Protein AF-A0A2H3DQQ9-F1 (afdb_monomer_lite)

Radius of gyration: 29.91 Å; chains: 1; bounding box: 79×68×87 Å

pLDDT: mean 71.41, std 20.2, range [33.22, 97.06]

Secondary structure (DSSP, 8-state):
---------------HHHHHHHHTTGGG--HHHHHHHHHHHHHHHHHHSTTGGGSHHHHHHHHHHHHHHT-TTTTTTHHHHHHHHHHHHHHHHHS-----HHHHHHHHHHHHHHHHHHHHHHHHHHHHHHHHHHHHHHHHHHHHHT-------------PPPPPP----------BTTTTBSS-GGGG-SS---SS--SSEEETTEEE-TTSPBB-HHHHHS-SS----TTTSB---TTT--SSS-GGGSGGGTS--

Structure (mmCIF, N/CA/C/O backbone):
data_AF-A0A2H3DQQ9-F1
#
_entry.id   AF-A0A2H3DQQ9-F1
#
loop_
_atom_site.group_PDB
_atom_site.id
_atom_site.type_symbol
_atom_site.label_atom_id
_atom_site.label_alt_id
_atom_site.label_comp_id
_atom_site.label_asym_id
_atom_site.label_entity_id
_atom_site.label_seq_id
_atom_site.pdbx_PDB_ins_code
_atom_site.Cartn_x
_atom_site.Cartn_y
_atom_site.Cartn_z
_atom_site.occupancy
_atom_site.B_iso_or_equiv
_atom_site.auth_seq_id
_atom_site.auth_comp_id
_atom_site.auth_asym_id
_atom_site.auth_atom_id
_atom_site.pdbx_PDB_model_num
ATOM 1 N N . MET A 1 1 ? -14.450 -32.718 45.926 1.00 41.50 1 MET A N 1
ATOM 2 C CA . MET A 1 1 ? -13.437 -32.677 44.853 1.00 41.50 1 MET A CA 1
ATOM 3 C C . MET A 1 1 ? -14.169 -32.508 43.540 1.00 41.50 1 MET A C 1
ATOM 5 O O . MET A 1 1 ? -15.009 -33.346 43.257 1.00 41.50 1 MET A O 1
ATOM 9 N N . ASN A 1 2 ? -13.932 -31.399 42.840 1.00 33.22 2 ASN A N 1
ATOM 10 C CA . ASN A 1 2 ? -13.919 -31.282 41.378 1.00 33.22 2 ASN A CA 1
ATOM 11 C C . ASN A 1 2 ? -13.499 -29.844 41.059 1.00 33.22 2 ASN A C 1
ATOM 13 O O . ASN A 1 2 ? -14.231 -28.895 41.334 1.00 33.22 2 ASN A O 1
ATOM 17 N N . ALA A 1 3 ? -12.257 -29.707 40.597 1.00 35.00 3 ALA A N 1
ATOM 18 C CA . ALA A 1 3 ? -11.692 -28.460 40.120 1.00 35.00 3 ALA A CA 1
ATOM 19 C C . ALA A 1 3 ? -12.316 -28.152 38.754 1.00 35.00 3 ALA A C 1
ATOM 21 O O . ALA A 1 3 ? -12.248 -28.976 37.848 1.00 35.00 3 ALA A O 1
ATOM 22 N N . LEU A 1 4 ? -12.959 -26.993 38.636 1.00 41.09 4 LEU A N 1
ATOM 23 C CA . LEU A 1 4 ? -13.331 -26.422 37.349 1.00 41.09 4 LEU A CA 1
ATOM 24 C C . LEU A 1 4 ? -12.064 -25.840 36.726 1.00 41.09 4 LEU A C 1
ATOM 26 O O . LEU A 1 4 ? -11.436 -24.948 37.303 1.00 41.09 4 LEU A O 1
ATOM 30 N N . ASP A 1 5 ? -11.694 -26.402 35.580 1.00 38.72 5 ASP A N 1
ATOM 31 C CA . ASP A 1 5 ? -10.570 -25.989 34.757 1.00 38.72 5 ASP A CA 1
ATOM 32 C C . ASP A 1 5 ? -10.652 -24.496 34.439 1.00 38.72 5 ASP A C 1
ATOM 34 O O . ASP A 1 5 ? -11.523 -24.006 33.719 1.00 38.72 5 ASP A O 1
ATOM 38 N N . CYS A 1 6 ? -9.710 -23.759 35.016 1.00 34.62 6 CYS A N 1
ATOM 39 C CA . CYS A 1 6 ? -9.465 -22.366 34.710 1.00 34.62 6 CYS A CA 1
ATOM 40 C C . CYS A 1 6 ? -8.707 -22.319 33.376 1.00 34.62 6 CYS A C 1
ATOM 42 O O . CYS A 1 6 ? -7.473 -22.303 33.352 1.00 34.62 6 CYS A O 1
ATOM 44 N N . GLU A 1 7 ? -9.439 -22.347 32.258 1.00 39.03 7 GLU A N 1
ATOM 45 C CA . GLU A 1 7 ? -8.880 -22.040 30.942 1.00 39.03 7 GLU A CA 1
ATOM 46 C C . GLU A 1 7 ? -8.318 -20.614 30.973 1.00 39.03 7 GLU A C 1
ATOM 48 O O . GLU A 1 7 ? -9.034 -19.609 30.943 1.00 39.03 7 GLU A O 1
ATOM 53 N N . LYS A 1 8 ? -6.991 -20.523 31.078 1.00 38.78 8 LYS A N 1
ATOM 54 C CA . LYS A 1 8 ? -6.259 -19.265 30.984 1.00 38.78 8 LYS A CA 1
ATOM 55 C C . LYS A 1 8 ? -6.492 -18.688 29.589 1.00 38.78 8 LYS A C 1
ATOM 57 O O . LYS A 1 8 ? -5.882 -19.147 28.627 1.00 38.78 8 LYS A O 1
ATOM 62 N N . LYS A 1 9 ? -7.339 -17.655 29.488 1.00 39.03 9 LYS A N 1
ATOM 63 C CA . LYS A 1 9 ? -7.383 -16.737 28.339 1.00 39.03 9 LYS A CA 1
ATOM 64 C C . LYS A 1 9 ? -5.952 -16.291 28.042 1.00 39.03 9 LYS A C 1
ATOM 66 O O . LYS A 1 9 ? -5.378 -15.499 28.788 1.00 39.03 9 LYS A O 1
ATOM 71 N N . GLY A 1 10 ? -5.366 -16.839 26.982 1.00 35.25 10 GLY A N 1
ATOM 72 C CA . GLY A 1 10 ? -4.076 -16.400 26.478 1.00 35.25 10 GLY A CA 1
ATOM 73 C C . GLY A 1 10 ? -4.205 -14.952 26.032 1.00 35.25 10 GLY A C 1
ATOM 74 O O . GLY A 1 10 ? -4.799 -14.669 24.994 1.00 35.25 10 GLY A O 1
ATOM 75 N N . PHE A 1 11 ? -3.685 -14.031 26.837 1.00 36.81 11 PHE A N 1
ATOM 76 C CA . PHE A 1 11 ? -3.485 -12.646 26.445 1.00 36.81 11 PHE A CA 1
ATOM 77 C C . PHE A 1 11 ? -2.387 -12.613 25.380 1.00 36.81 11 PHE A C 1
ATOM 79 O O . PHE A 1 11 ? -1.216 -12.404 25.684 1.00 36.81 11 PHE A O 1
ATOM 86 N N . ASN A 1 12 ? -2.757 -12.826 24.119 1.00 35.28 12 ASN A N 1
ATOM 87 C CA . ASN A 1 12 ? -1.906 -12.442 23.000 1.00 35.28 12 ASN A CA 1
ATOM 88 C C . ASN A 1 12 ? -2.008 -10.922 22.852 1.00 35.28 12 ASN A C 1
ATOM 90 O O . ASN A 1 12 ? -2.743 -10.407 22.012 1.00 35.28 12 ASN A O 1
ATOM 94 N N . ILE A 1 13 ? -1.322 -10.199 23.738 1.00 39.03 13 ILE A N 1
ATOM 95 C CA . ILE A 1 13 ? -1.093 -8.766 23.576 1.00 39.03 13 ILE A CA 1
ATOM 96 C C . ILE A 1 13 ? -0.057 -8.647 22.463 1.00 39.03 13 ILE A C 1
ATOM 98 O O . ILE A 1 13 ? 1.132 -8.876 22.678 1.00 39.03 13 ILE A O 1
ATOM 102 N N . LEU A 1 14 ? -0.532 -8.352 21.253 1.00 36.88 14 LEU A N 1
ATOM 103 C CA . LEU A 1 14 ? 0.322 -7.889 20.169 1.00 36.88 14 LEU A CA 1
ATOM 104 C C . LEU A 1 14 ? 0.911 -6.550 20.619 1.00 36.88 14 LEU A C 1
ATOM 106 O O . LEU A 1 14 ? 0.195 -5.556 20.713 1.00 36.88 14 LEU A O 1
ATOM 110 N N . LYS A 1 15 ? 2.198 -6.550 20.967 1.00 42.97 15 LYS A N 1
ATOM 111 C CA . LYS A 1 15 ? 2.947 -5.334 21.279 1.00 42.97 15 LYS A CA 1
ATOM 112 C C . LYS A 1 15 ? 3.241 -4.628 19.969 1.00 42.97 15 LYS A C 1
ATOM 114 O O . LYS A 1 15 ? 4.159 -5.005 19.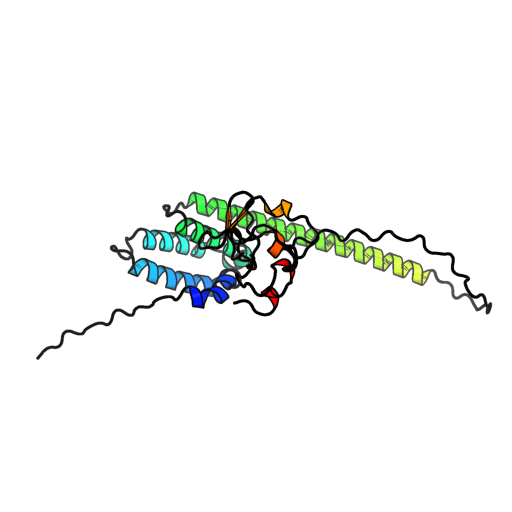245 1.00 42.97 15 LYS A O 1
ATOM 119 N N . ILE A 1 16 ? 2.387 -3.669 19.632 1.00 37.56 16 ILE A N 1
ATOM 120 C CA . ILE A 1 16 ? 2.457 -2.942 18.365 1.00 37.56 16 ILE A CA 1
ATOM 121 C C . ILE A 1 16 ? 3.817 -2.244 18.248 1.00 37.56 16 ILE A C 1
ATOM 123 O O . ILE A 1 16 ? 4.384 -2.246 17.161 1.00 37.56 16 ILE A O 1
ATOM 127 N N . GLU A 1 17 ? 4.393 -1.762 19.357 1.00 42.16 17 GLU A N 1
ATOM 128 C CA . GLU A 1 17 ? 5.696 -1.084 19.374 1.00 42.16 17 GLU A CA 1
ATOM 129 C C . GLU A 1 17 ? 6.859 -1.989 18.930 1.00 42.16 17 GLU A C 1
ATOM 131 O O . GLU A 1 17 ? 7.748 -1.539 18.209 1.00 42.16 17 GLU A O 1
ATOM 136 N N . ASP A 1 18 ? 6.814 -3.279 19.276 1.00 44.16 18 ASP A N 1
ATOM 137 C CA . ASP A 1 18 ? 7.834 -4.269 18.894 1.00 44.16 18 ASP A CA 1
ATOM 138 C C . ASP A 1 18 ? 7.699 -4.699 17.419 1.00 44.16 18 ASP A C 1
ATOM 140 O O . ASP A 1 18 ? 8.629 -5.253 16.827 1.00 44.16 18 ASP A O 1
ATOM 144 N N . LEU A 1 19 ? 6.538 -4.441 16.806 1.00 39.22 19 LEU A N 1
ATOM 145 C CA . LEU A 1 19 ? 6.246 -4.762 15.412 1.00 39.22 19 LEU A CA 1
ATOM 146 C C . LEU A 1 19 ? 6.548 -3.600 14.464 1.00 39.22 19 LEU A C 1
ATOM 148 O O . LEU A 1 19 ? 6.644 -3.849 13.273 1.00 39.22 19 LEU A O 1
ATOM 152 N N . ILE A 1 20 ? 6.775 -2.372 14.940 1.00 40.03 20 ILE A N 1
ATOM 153 C CA . ILE A 1 20 ? 7.048 -1.186 14.099 1.00 40.03 20 ILE A CA 1
ATOM 154 C C . ILE A 1 20 ? 8.206 -1.391 13.095 1.00 40.03 20 ILE A C 1
ATOM 156 O O . ILE A 1 20 ? 8.024 -1.055 11.923 1.00 40.03 20 ILE A O 1
ATOM 160 N N . PRO A 1 21 ? 9.354 -2.007 13.457 1.00 46.75 21 PRO A N 1
ATOM 161 C CA . PRO A 1 21 ? 10.413 -2.320 12.487 1.00 46.75 21 PRO A CA 1
ATOM 162 C C . PRO A 1 21 ? 9.988 -3.348 11.422 1.00 46.75 21 PRO A C 1
ATOM 164 O O . PRO A 1 21 ? 10.605 -3.438 10.365 1.00 46.75 21 PRO A O 1
ATOM 167 N N . THR A 1 22 ? 8.934 -4.118 11.707 1.00 39.41 22 THR A N 1
ATOM 168 C CA . THR A 1 22 ? 8.376 -5.199 10.878 1.00 39.41 22 THR A CA 1
ATOM 169 C C . THR A 1 22 ? 7.113 -4.763 10.119 1.00 39.41 22 THR A C 1
ATOM 171 O O . THR A 1 22 ? 6.813 -5.316 9.073 1.00 39.41 22 THR A O 1
ATOM 174 N N . LEU A 1 23 ? 6.376 -3.749 10.581 1.00 43.62 23 LEU A N 1
ATOM 175 C CA . LEU A 1 23 ? 5.205 -3.181 9.896 1.00 43.62 23 LEU A CA 1
ATOM 176 C C . LEU A 1 23 ? 5.636 -2.317 8.699 1.00 43.62 23 LEU A C 1
ATOM 178 O O . LEU A 1 23 ? 4.935 -2.239 7.701 1.00 43.62 23 LEU A O 1
ATOM 182 N N . GLY A 1 24 ? 6.878 -1.819 8.695 1.00 48.59 24 GLY A N 1
ATOM 183 C CA . GLY A 1 24 ? 7.542 -1.368 7.462 1.00 48.59 24 GLY A CA 1
ATOM 184 C C . GLY A 1 24 ? 7.826 -2.492 6.448 1.00 48.59 24 GLY A C 1
ATOM 185 O O . GLY A 1 24 ? 8.255 -2.215 5.329 1.00 48.59 24 GLY A O 1
ATOM 186 N N . ALA A 1 25 ? 7.595 -3.756 6.822 1.00 53.81 25 ALA A N 1
ATOM 187 C CA . ALA A 1 25 ? 7.793 -4.940 5.995 1.00 53.81 25 ALA A CA 1
ATOM 188 C C . ALA A 1 25 ? 6.479 -5.472 5.387 1.00 53.81 25 ALA A C 1
ATOM 190 O O . ALA A 1 25 ? 6.535 -6.444 4.635 1.00 53.81 25 ALA A O 1
ATOM 191 N N . GLU A 1 26 ? 5.317 -4.852 5.635 1.00 58.09 26 GLU A N 1
ATOM 192 C CA . GLU A 1 26 ? 4.029 -5.258 5.034 1.00 58.09 26 GLU A CA 1
ATOM 193 C C . GLU A 1 26 ? 4.112 -5.300 3.504 1.00 58.09 26 GLU A C 1
ATOM 195 O O . GLU A 1 26 ? 3.705 -6.268 2.864 1.00 58.09 26 GLU A O 1
ATOM 200 N N . LEU A 1 27 ? 4.789 -4.303 2.932 1.00 63.56 27 LEU A N 1
ATOM 201 C CA . LEU A 1 27 ? 5.063 -4.196 1.499 1.00 63.56 27 LEU A CA 1
ATOM 202 C C . LEU A 1 27 ? 6.227 -5.085 1.025 1.00 63.56 27 LEU A C 1
ATOM 204 O O . LEU A 1 27 ? 6.514 -5.143 -0.168 1.00 63.56 27 LEU A O 1
ATOM 208 N N . SER A 1 28 ? 6.918 -5.775 1.930 1.00 72.56 28 SER A N 1
ATOM 209 C CA . SER A 1 28 ? 7.989 -6.726 1.600 1.00 72.56 28 SER A CA 1
ATOM 210 C C . SER A 1 28 ? 7.535 -8.189 1.632 1.00 72.56 28 SER A C 1
ATOM 212 O O . SER A 1 28 ? 8.291 -9.069 1.228 1.00 72.56 28 SER A O 1
ATOM 214 N N . MET A 1 29 ? 6.308 -8.455 2.093 1.00 77.94 29 MET A N 1
ATOM 215 C CA . MET A 1 29 ? 5.742 -9.801 2.121 1.00 77.94 29 MET A CA 1
ATOM 216 C C . MET A 1 29 ? 5.290 -10.238 0.728 1.00 77.94 29 MET A C 1
ATOM 218 O O . MET A 1 29 ? 4.667 -9.468 -0.004 1.00 77.94 29 MET A O 1
ATOM 222 N N . ASP A 1 30 ? 5.539 -11.502 0.390 1.00 87.56 30 ASP A N 1
ATOM 223 C CA . ASP A 1 30 ? 4.835 -12.155 -0.712 1.00 87.56 30 ASP A CA 1
ATOM 224 C C . ASP A 1 30 ? 3.366 -12.440 -0.346 1.00 87.56 30 ASP A C 1
ATOM 226 O O . ASP A 1 30 ? 2.962 -12.358 0.820 1.00 87.56 30 ASP A O 1
ATOM 230 N N . TYR A 1 31 ? 2.561 -12.795 -1.350 1.00 88.44 31 TYR A N 1
ATOM 231 C CA . TYR A 1 31 ? 1.134 -13.054 -1.159 1.00 88.44 31 TYR A CA 1
ATOM 232 C C . TYR A 1 31 ? 0.861 -14.179 -0.149 1.00 88.44 31 TYR A C 1
ATOM 234 O O . TYR A 1 31 ? -0.099 -14.116 0.612 1.00 88.44 31 TYR A O 1
ATOM 242 N N . GLY A 1 32 ? 1.691 -15.225 -0.117 1.00 86.19 32 GLY A N 1
ATOM 243 C CA . GLY A 1 32 ? 1.492 -16.363 0.780 1.00 86.19 32 GLY A CA 1
ATOM 244 C C . GLY A 1 32 ? 1.723 -15.996 2.246 1.00 86.19 32 GLY A C 1
ATOM 245 O O . GLY A 1 32 ? 0.939 -16.385 3.120 1.00 86.19 32 GLY A O 1
ATOM 246 N N . LEU A 1 33 ? 2.777 -15.222 2.521 1.00 82.88 33 LEU A 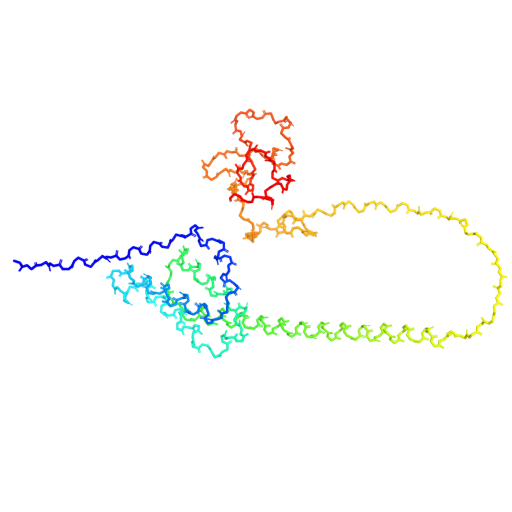N 1
ATOM 247 C CA . LEU A 1 33 ? 3.058 -14.673 3.848 1.00 82.88 33 LEU A CA 1
ATOM 248 C C . LEU A 1 33 ? 1.962 -13.705 4.289 1.00 82.88 33 LEU A C 1
ATOM 250 O O . LEU A 1 33 ? 1.479 -13.810 5.422 1.00 82.88 33 LEU A O 1
ATOM 254 N N . HIS A 1 34 ? 1.523 -12.834 3.381 1.00 86.62 34 HIS A N 1
ATOM 255 C CA . HIS A 1 34 ? 0.423 -11.907 3.623 1.00 86.62 34 HIS A CA 1
ATOM 256 C C . HIS A 1 34 ? -0.888 -12.633 3.943 1.00 86.62 34 HIS A C 1
ATOM 258 O O . HIS A 1 34 ? -1.459 -12.410 5.009 1.00 86.62 34 HIS A O 1
ATOM 264 N N . ALA A 1 35 ? -1.314 -13.586 3.112 1.00 85.62 35 ALA A N 1
ATOM 265 C CA . ALA A 1 35 ? -2.548 -14.344 3.321 1.00 85.62 35 ALA A CA 1
ATOM 266 C C . ALA A 1 35 ? -2.548 -15.078 4.674 1.00 85.62 35 ALA A C 1
ATOM 268 O O . ALA A 1 35 ? -3.556 -15.119 5.389 1.00 85.62 35 ALA A O 1
ATOM 269 N N . LYS A 1 36 ? -1.392 -15.616 5.086 1.00 83.50 36 LYS A N 1
ATOM 270 C CA . LYS A 1 36 ? -1.227 -16.232 6.409 1.00 83.50 36 LYS A CA 1
ATOM 271 C C . LYS A 1 36 ? -1.342 -15.204 7.539 1.00 83.50 36 LYS A C 1
ATOM 273 O O . LYS A 1 36 ? -1.990 -15.493 8.551 1.00 83.50 36 LYS A O 1
ATOM 278 N N . ALA A 1 37 ? -0.722 -14.034 7.386 1.00 83.69 37 ALA A N 1
ATOM 279 C CA . ALA A 1 37 ? -0.806 -12.941 8.352 1.00 83.69 37 ALA A CA 1
ATOM 280 C C . ALA A 1 37 ? -2.252 -12.440 8.496 1.00 83.69 37 ALA A C 1
ATOM 282 O O . ALA A 1 37 ? -2.768 -12.387 9.615 1.00 83.69 37 ALA A O 1
ATOM 283 N N . MET A 1 38 ? -2.946 -12.209 7.381 1.00 84.62 38 MET A N 1
ATOM 284 C CA . MET A 1 38 ? -4.350 -11.800 7.365 1.00 84.62 38 MET A CA 1
ATOM 285 C C . MET A 1 38 ? -5.282 -12.852 7.958 1.00 84.62 38 MET A C 1
ATOM 287 O O . MET A 1 38 ? -6.179 -12.516 8.729 1.00 84.62 38 MET A O 1
ATOM 291 N N . GLY A 1 39 ? -5.028 -14.140 7.717 1.00 82.56 39 GLY A N 1
ATOM 292 C CA . GLY A 1 39 ? -5.763 -15.217 8.380 1.00 82.56 39 GLY A CA 1
ATOM 293 C C . GLY A 1 39 ? -5.607 -15.198 9.908 1.00 82.56 39 GLY A C 1
ATOM 294 O O . GLY A 1 39 ? -6.575 -15.427 10.638 1.00 82.56 39 GLY A O 1
ATOM 295 N N . ASN A 1 40 ? -4.409 -14.896 10.422 1.00 81.56 40 ASN A N 1
ATOM 296 C CA . ASN A 1 40 ? -4.189 -14.728 11.863 1.00 81.56 40 ASN A CA 1
ATOM 297 C C . ASN A 1 40 ? -4.890 -13.474 12.400 1.00 81.56 40 ASN A C 1
ATOM 299 O O . ASN A 1 40 ? -5.523 -13.531 13.457 1.00 81.56 40 ASN A O 1
ATOM 303 N N . PHE A 1 41 ? -4.818 -12.369 11.659 1.00 82.00 41 PHE A N 1
ATOM 304 C CA . PHE A 1 41 ? -5.460 -11.113 12.028 1.00 82.00 41 PHE A CA 1
ATOM 305 C C . PHE A 1 41 ? -6.987 -11.233 12.065 1.00 82.00 41 PHE A C 1
ATOM 307 O O . PHE A 1 41 ? -7.613 -10.821 13.040 1.00 82.00 41 PHE A O 1
ATOM 314 N N . TYR A 1 42 ? -7.589 -11.913 11.087 1.00 85.69 42 TYR A N 1
ATOM 315 C CA . TYR A 1 42 ? -9.013 -12.241 11.091 1.00 85.69 42 TYR A CA 1
ATOM 316 C C . TYR A 1 42 ? -9.420 -13.020 12.348 1.00 85.69 42 TYR A C 1
ATOM 318 O O . TYR A 1 42 ? -10.402 -12.666 13.000 1.00 85.69 42 TYR A O 1
ATOM 326 N N . ARG A 1 43 ? -8.656 -14.050 12.749 1.00 83.31 43 ARG A N 1
ATOM 327 C CA . ARG A 1 43 ? -8.947 -14.803 13.987 1.00 83.31 43 ARG A CA 1
ATOM 328 C C . ARG A 1 43 ? -8.901 -13.904 15.222 1.00 83.31 43 ARG A C 1
ATOM 330 O O . ARG A 1 43 ? -9.754 -14.044 16.098 1.00 83.31 43 ARG A O 1
ATOM 337 N N . PHE A 1 44 ? -7.938 -12.984 15.280 1.00 81.38 44 PHE A N 1
ATOM 338 C CA . PHE A 1 44 ? -7.846 -11.995 16.351 1.00 81.38 44 PHE A CA 1
ATOM 339 C C . PHE A 1 44 ? -9.074 -11.078 16.374 1.00 81.38 44 PHE A C 1
ATOM 341 O O . PHE A 1 44 ? -9.731 -10.986 17.411 1.00 81.38 44 PHE A O 1
ATOM 348 N N . GLN A 1 45 ? -9.452 -10.481 15.242 1.00 79.56 45 GLN A N 1
ATOM 349 C CA . GLN A 1 45 ? -10.618 -9.592 15.163 1.00 79.56 45 GLN A CA 1
ATOM 350 C C . GLN A 1 45 ? -11.922 -10.324 15.498 1.00 79.56 45 GLN A C 1
ATOM 352 O O . GLN A 1 45 ? -12.701 -9.860 16.326 1.00 79.56 45 GLN A O 1
ATOM 357 N N . LYS A 1 46 ? -12.098 -11.542 14.977 1.00 83.94 46 LYS A N 1
ATOM 358 C CA . LYS A 1 46 ? -13.219 -12.425 15.319 1.00 83.94 46 LYS A CA 1
ATOM 359 C C . LYS A 1 46 ? -13.326 -12.700 16.819 1.00 83.94 46 LYS A C 1
ATOM 361 O O . LYS A 1 46 ? -14.431 -12.815 17.332 1.00 83.94 46 LYS A O 1
ATOM 366 N N . SER A 1 47 ? -12.203 -12.829 17.528 1.00 81.94 47 SER A N 1
ATOM 367 C CA . SER A 1 47 ? -12.214 -13.055 18.982 1.00 81.94 47 SER A CA 1
ATOM 368 C C . SER A 1 47 ? -12.604 -11.816 19.797 1.00 81.94 47 SER A C 1
ATOM 370 O O . SER A 1 47 ? -13.001 -11.948 20.954 1.00 81.94 47 SER A O 1
ATOM 372 N N . ARG A 1 48 ? -12.483 -10.620 19.204 1.00 79.25 48 ARG A N 1
ATOM 373 C CA . ARG A 1 48 ? -12.856 -9.341 19.822 1.00 79.25 48 ARG A CA 1
ATOM 374 C C . ARG A 1 48 ? -14.322 -8.992 19.609 1.00 79.25 48 ARG A C 1
ATOM 376 O O . ARG A 1 48 ? -14.890 -8.271 20.425 1.00 79.25 48 ARG A O 1
ATOM 383 N N . ASP A 1 49 ? -14.920 -9.503 18.540 1.00 82.62 49 ASP A N 1
ATOM 384 C CA . ASP A 1 49 ? -16.319 -9.258 18.230 1.00 82.62 49 ASP A CA 1
ATOM 385 C C . ASP A 1 49 ? -17.255 -9.983 19.214 1.00 82.62 49 ASP A C 1
ATOM 387 O O . ASP A 1 49 ? -17.174 -11.208 19.347 1.00 82.62 49 ASP A O 1
ATOM 391 N N . PRO A 1 50 ? -18.220 -9.282 19.850 1.00 82.75 50 PRO A N 1
ATOM 392 C CA . PRO A 1 50 ? -19.196 -9.908 20.750 1.00 82.75 50 PRO A CA 1
ATOM 393 C C . PRO A 1 50 ? -20.026 -11.009 20.078 1.00 82.75 50 PRO A C 1
ATOM 395 O O . PRO A 1 50 ? -20.477 -11.946 20.731 1.00 82.75 50 PRO A O 1
ATOM 398 N N . LEU A 1 51 ? -20.224 -10.891 18.762 1.00 85.56 51 LEU A N 1
ATOM 399 C CA . LEU A 1 51 ? -20.962 -11.846 17.935 1.00 85.56 51 LEU A CA 1
ATOM 400 C C . LEU A 1 51 ? -20.042 -12.847 17.213 1.00 85.56 51 LEU A C 1
ATOM 402 O O . LEU A 1 51 ? -20.493 -13.577 16.324 1.00 85.56 51 LEU A O 1
ATOM 406 N N . GLY A 1 52 ? -18.754 -12.893 17.566 1.00 84.69 52 GLY A N 1
ATOM 407 C CA . GLY A 1 52 ? -17.769 -13.761 16.933 1.00 84.69 52 GLY A CA 1
ATOM 408 C C . GLY A 1 52 ? -17.704 -13.535 15.422 1.00 84.69 52 GLY A C 1
ATOM 409 O O . GLY A 1 52 ? -17.517 -12.419 14.956 1.00 84.69 52 GLY A O 1
ATOM 410 N N . SER A 1 53 ? -17.915 -14.592 14.628 1.00 80.88 53 SER A N 1
ATOM 411 C CA . SER A 1 53 ? -17.894 -14.496 13.155 1.00 80.88 53 SER A CA 1
ATOM 412 C C . SER A 1 53 ? -19.030 -13.671 12.557 1.00 80.88 53 SER A C 1
ATOM 414 O O . SER A 1 53 ? -18.969 -13.346 11.381 1.00 80.88 53 SER A O 1
ATOM 416 N N . LYS A 1 54 ? -20.076 -13.360 13.328 1.00 86.69 54 LYS A N 1
ATOM 417 C CA . LYS A 1 54 ? -21.184 -12.508 12.875 1.00 86.69 54 LYS A CA 1
ATOM 418 C C . LYS A 1 54 ? -20.995 -11.042 13.271 1.00 86.69 54 LYS A C 1
ATOM 420 O O . LYS A 1 54 ? -21.902 -10.243 13.061 1.00 86.69 54 LYS A O 1
ATOM 425 N N . GLY A 1 55 ? -19.869 -10.702 13.897 1.00 85.38 55 GLY A N 1
ATOM 426 C CA . GLY A 1 55 ? -19.544 -9.324 14.233 1.00 85.38 55 GLY A CA 1
ATOM 427 C C . GLY A 1 55 ? -19.131 -8.513 13.010 1.00 85.38 55 GLY A C 1
ATOM 428 O O . GLY A 1 55 ? -18.760 -9.055 11.966 1.00 85.38 55 GLY A O 1
ATOM 429 N N . GLU A 1 56 ? -19.234 -7.196 13.133 1.00 86.44 56 GLU A N 1
ATOM 430 C CA . GLU A 1 56 ? -18.965 -6.267 12.037 1.00 86.44 56 GLU A CA 1
ATOM 431 C C . GLU A 1 56 ? -17.507 -6.346 11.558 1.00 86.44 56 GLU A C 1
ATOM 433 O O . GLU A 1 56 ? -17.242 -6.334 10.357 1.00 86.44 56 GLU A O 1
ATOM 438 N N . HIS A 1 57 ? -16.545 -6.485 12.477 1.00 85.25 57 HIS A N 1
ATOM 439 C CA . HIS A 1 57 ? -15.137 -6.576 12.101 1.00 85.25 57 HIS A CA 1
ATOM 440 C C . HIS A 1 57 ? -14.831 -7.912 11.425 1.00 85.25 57 HIS A C 1
ATOM 442 O O . HIS A 1 57 ? -14.204 -7.932 10.367 1.00 85.25 57 HIS A O 1
ATOM 448 N N . ALA A 1 58 ? -15.300 -9.023 11.993 1.00 88.50 58 ALA A N 1
ATOM 449 C CA . ALA A 1 58 ? -15.102 -10.351 11.433 1.00 88.50 58 ALA A CA 1
ATOM 450 C C . ALA A 1 58 ? -15.693 -10.457 10.022 1.00 88.50 58 ALA A C 1
ATOM 452 O O . ALA A 1 58 ? -15.004 -10.901 9.109 1.00 88.50 58 ALA A O 1
ATOM 453 N N . THR A 1 59 ? -16.932 -10.002 9.830 1.00 91.94 59 THR A N 1
ATOM 454 C CA . THR A 1 59 ? -17.611 -10.061 8.524 1.00 91.94 59 THR A CA 1
ATOM 455 C C . THR A 1 59 ? -16.927 -9.195 7.465 1.00 91.94 59 THR A C 1
ATOM 457 O O . THR A 1 59 ? -16.799 -9.624 6.314 1.00 91.94 59 THR A O 1
ATOM 460 N N . TRP A 1 60 ? -16.424 -8.015 7.843 1.00 94.19 60 TRP A N 1
ATOM 461 C CA . TRP A 1 60 ? -15.649 -7.172 6.934 1.00 94.19 60 TRP A CA 1
ATOM 462 C C . TRP A 1 60 ? -14.335 -7.845 6.520 1.00 94.19 60 TRP A C 1
ATOM 464 O O . TRP A 1 60 ? -14.085 -7.995 5.326 1.00 94.19 60 TRP A O 1
ATOM 474 N N . TYR A 1 61 ? -13.526 -8.311 7.483 1.00 92.50 61 TYR A N 1
ATOM 475 C CA . TYR A 1 61 ? -12.226 -8.929 7.183 1.00 92.50 61 TYR A CA 1
ATOM 476 C C . TYR A 1 61 ? -12.372 -10.245 6.417 1.00 92.50 61 TYR A C 1
ATOM 478 O O . TYR A 1 61 ? -11.561 -10.536 5.545 1.00 92.50 61 TYR A O 1
ATOM 486 N N . GLU A 1 62 ? -13.419 -11.024 6.690 1.00 94.06 62 GLU A N 1
ATOM 487 C CA . GLU A 1 62 ? -13.743 -12.213 5.899 1.00 94.06 62 GLU A CA 1
ATOM 488 C C . GLU A 1 62 ? -14.038 -11.850 4.439 1.00 94.06 62 GLU A C 1
ATOM 490 O O . GLU A 1 62 ? -13.469 -12.453 3.529 1.00 94.06 62 GLU A O 1
ATOM 495 N N . SER A 1 63 ? -14.869 -10.830 4.206 1.00 96.00 63 SER A N 1
ATOM 496 C CA . SER A 1 63 ? -15.201 -10.363 2.852 1.00 96.00 63 SER A CA 1
ATOM 497 C C . SER A 1 63 ? -13.974 -9.809 2.121 1.00 96.00 63 SER A C 1
ATOM 499 O O . SER A 1 63 ? -13.749 -10.140 0.957 1.00 96.00 63 SER A O 1
ATOM 501 N N . HIS A 1 64 ? -13.148 -9.030 2.822 1.00 95.75 64 HIS A N 1
ATOM 502 C CA . HIS A 1 64 ? -11.891 -8.481 2.318 1.00 95.75 64 HIS A CA 1
ATOM 503 C C . HIS A 1 64 ? -10.910 -9.587 1.895 1.00 95.75 64 HIS A C 1
ATOM 505 O O . HIS A 1 64 ? -10.441 -9.593 0.759 1.00 95.75 64 HIS A O 1
ATOM 511 N N . ILE A 1 65 ? -10.647 -10.569 2.766 1.00 94.56 65 ILE A N 1
ATOM 512 C CA . ILE A 1 65 ? -9.730 -11.682 2.462 1.00 94.56 65 ILE A CA 1
ATOM 513 C C . ILE A 1 65 ? -10.256 -12.499 1.276 1.00 94.56 65 ILE A C 1
ATOM 515 O O . ILE A 1 65 ? -9.513 -12.786 0.338 1.00 94.56 65 ILE A O 1
ATOM 519 N N . LEU A 1 66 ? -11.552 -12.829 1.279 1.00 95.69 66 LEU A N 1
ATOM 520 C CA . LEU A 1 66 ? -12.176 -13.588 0.195 1.00 95.69 66 LEU A CA 1
ATOM 521 C C . LEU A 1 66 ? -12.120 -12.857 -1.148 1.00 95.69 66 LEU A C 1
ATOM 523 O O . LEU A 1 66 ? -12.045 -13.522 -2.182 1.00 95.69 66 LEU A O 1
ATOM 527 N N . PHE A 1 67 ? -12.171 -11.523 -1.155 1.00 97.00 67 PHE A N 1
ATOM 528 C CA . PHE A 1 67 ? -12.030 -10.749 -2.382 1.00 97.00 67 PHE A CA 1
ATOM 529 C C . PHE A 1 67 ? -10.667 -10.990 -3.033 1.00 97.00 67 PHE A C 1
ATOM 531 O O . PHE A 1 67 ? -10.628 -11.360 -4.207 1.00 97.00 67 PHE A O 1
ATOM 538 N N . PHE A 1 68 ? -9.570 -10.833 -2.283 1.00 95.31 68 PHE A N 1
ATOM 539 C CA . PHE A 1 68 ? -8.221 -11.035 -2.816 1.00 95.31 68 PHE A CA 1
ATOM 540 C C . PHE A 1 68 ? -7.964 -12.503 -3.169 1.00 95.31 68 PHE A C 1
ATOM 542 O O . PHE A 1 68 ? -7.464 -12.779 -4.258 1.00 95.31 68 PHE A O 1
ATOM 549 N N . ASP A 1 69 ? -8.397 -13.456 -2.335 1.00 94.06 69 ASP A N 1
ATOM 550 C CA . ASP A 1 69 ? -8.185 -14.890 -2.583 1.00 94.06 69 ASP A CA 1
ATOM 551 C C . ASP A 1 69 ? -8.839 -15.390 -3.879 1.00 94.06 69 ASP A C 1
ATOM 553 O O . ASP A 1 69 ? -8.310 -16.297 -4.538 1.00 94.06 69 ASP A O 1
ATOM 557 N N . ARG A 1 70 ? -9.968 -14.790 -4.275 1.00 95.50 70 ARG A N 1
ATOM 558 C CA . ARG A 1 70 ? -10.705 -15.158 -5.494 1.00 95.50 70 ARG A CA 1
ATOM 559 C C . ARG A 1 70 ? -10.080 -14.635 -6.783 1.00 95.50 70 ARG A C 1
ATOM 561 O O . ARG A 1 70 ? -10.472 -15.107 -7.850 1.00 95.50 70 ARG A O 1
ATOM 568 N N . GLN A 1 71 ? -9.114 -13.723 -6.717 1.00 94.81 71 GLN A N 1
ATOM 569 C CA . GLN A 1 71 ? -8.456 -13.226 -7.923 1.00 94.81 71 GLN A CA 1
ATOM 570 C C . GLN A 1 71 ? -7.450 -14.266 -8.433 1.00 94.81 71 GLN A C 1
ATOM 572 O O . GLN A 1 71 ? -6.625 -14.800 -7.681 1.00 94.81 71 GLN A O 1
ATOM 577 N N . GLN A 1 72 ? -7.540 -14.608 -9.717 1.00 94.25 72 GLN A N 1
ATOM 578 C CA . GLN A 1 72 ? -6.680 -15.639 -10.312 1.00 94.25 72 GLN A CA 1
ATOM 579 C C . GLN A 1 72 ? -5.231 -15.166 -10.456 1.00 94.25 72 GLN A C 1
ATOM 581 O O . GLN A 1 72 ? -4.297 -15.954 -10.355 1.00 94.25 72 GLN A O 1
ATOM 586 N N . ASP A 1 73 ? -5.062 -13.866 -10.622 1.00 93.25 73 ASP A N 1
ATOM 587 C CA . ASP A 1 73 ? -3.830 -13.160 -10.941 1.00 93.25 73 ASP A CA 1
ATOM 588 C C . ASP A 1 73 ? -3.238 -12.415 -9.734 1.00 93.25 73 ASP A C 1
ATOM 590 O O . ASP A 1 73 ? -2.259 -11.682 -9.860 1.00 93.25 73 ASP A O 1
ATOM 594 N N . LYS A 1 74 ? -3.778 -12.652 -8.531 1.00 93.06 74 LYS A N 1
ATOM 595 C CA . LYS A 1 74 ? -3.297 -12.037 -7.284 1.00 93.06 74 LYS A CA 1
ATOM 596 C C . LYS A 1 74 ? -1.801 -12.200 -7.039 1.00 93.06 74 LYS A C 1
ATOM 598 O O . LYS A 1 74 ? -1.192 -11.283 -6.511 1.00 93.06 74 LYS A O 1
ATOM 603 N N . ILE A 1 75 ? -1.219 -13.343 -7.413 1.00 93.56 75 ILE A N 1
ATOM 604 C CA . ILE A 1 75 ? 0.212 -13.616 -7.213 1.00 93.56 75 ILE A CA 1
ATOM 605 C C . ILE A 1 75 ? 1.049 -12.823 -8.223 1.00 93.56 75 ILE A C 1
ATOM 607 O O . ILE A 1 75 ? 2.055 -12.235 -7.845 1.00 93.56 75 ILE A O 1
ATOM 611 N N . GLU A 1 76 ? 0.620 -12.779 -9.487 1.00 92.56 76 GLU A N 1
ATOM 612 C CA . GLU A 1 76 ? 1.317 -12.069 -10.567 1.00 92.56 76 GLU A CA 1
ATOM 613 C C . GLU A 1 76 ? 1.367 -10.559 -10.310 1.00 92.56 76 GLU A C 1
ATOM 615 O O . GLU A 1 76 ? 2.416 -9.935 -10.458 1.00 92.56 76 GLU A O 1
ATOM 620 N N . TYR A 1 77 ? 0.249 -9.979 -9.867 1.00 89.88 77 TYR A N 1
ATOM 621 C CA . TYR A 1 77 ? 0.142 -8.543 -9.610 1.00 89.88 77 TYR A CA 1
ATOM 622 C C . TYR A 1 77 ? 0.400 -8.157 -8.151 1.00 89.88 77 TYR A C 1
ATOM 624 O O . TYR A 1 77 ? 0.198 -6.996 -7.794 1.00 89.88 77 TYR A O 1
ATOM 632 N N . TRP A 1 78 ? 0.851 -9.083 -7.298 1.00 92.25 78 TRP A N 1
ATOM 633 C CA . TRP A 1 78 ? 0.931 -8.846 -5.854 1.00 92.25 78 TRP A CA 1
ATOM 634 C C . TRP A 1 78 ? 1.753 -7.609 -5.483 1.00 92.25 78 TRP A C 1
ATOM 636 O O . TRP A 1 78 ? 1.346 -6.834 -4.621 1.00 92.25 78 TRP A O 1
ATOM 646 N N . ASP A 1 79 ? 2.865 -7.368 -6.180 1.00 86.56 79 ASP A N 1
ATOM 647 C CA . ASP A 1 79 ? 3.719 -6.206 -5.921 1.00 86.56 79 ASP A CA 1
ATOM 648 C C . ASP A 1 79 ? 3.012 -4.860 -6.120 1.00 86.56 79 ASP A C 1
ATOM 650 O O . ASP A 1 79 ? 3.400 -3.871 -5.502 1.00 86.56 79 ASP A O 1
ATOM 654 N N . TYR A 1 80 ? 1.955 -4.827 -6.930 1.00 85.81 80 TYR A N 1
ATOM 655 C CA . TYR A 1 80 ? 1.103 -3.656 -7.110 1.00 85.81 80 TYR A CA 1
ATOM 656 C C . TYR A 1 80 ? -0.083 -3.684 -6.137 1.00 85.81 80 TYR A C 1
ATOM 658 O O . TYR A 1 80 ? -0.444 -2.662 -5.558 1.00 85.81 80 TYR A O 1
ATOM 666 N N . LEU A 1 81 ? -0.664 -4.866 -5.920 1.00 90.31 81 LEU A N 1
ATOM 667 C CA . LEU A 1 81 ? -1.872 -5.060 -5.116 1.00 90.31 81 LEU A CA 1
ATOM 668 C C . LEU A 1 81 ? -1.651 -4.912 -3.608 1.00 90.31 81 LEU A C 1
ATOM 670 O O . LEU A 1 81 ? -2.565 -4.479 -2.916 1.00 90.31 81 LEU A O 1
ATOM 674 N N . LYS A 1 82 ? -0.459 -5.222 -3.090 1.00 87.00 82 LYS A N 1
ATOM 675 C CA . LYS A 1 82 ? -0.145 -5.111 -1.654 1.00 87.00 82 LYS A CA 1
ATOM 676 C C . LYS A 1 82 ? -0.281 -3.686 -1.109 1.00 87.00 82 LYS A C 1
ATOM 678 O O . LYS A 1 82 ? -0.583 -3.499 0.061 1.00 87.00 82 LYS A O 1
ATOM 683 N N . HIS A 1 83 ? -0.095 -2.681 -1.965 1.00 84.19 83 HIS A N 1
ATOM 684 C CA . HIS A 1 83 ? -0.332 -1.284 -1.604 1.00 84.19 83 HIS A CA 1
ATOM 685 C C . HIS A 1 83 ? -1.825 -0.985 -1.451 1.00 84.19 83 HIS A C 1
ATOM 687 O O . HIS A 1 83 ? -2.220 -0.350 -0.480 1.00 84.19 83 HIS A O 1
ATOM 693 N N . LEU A 1 84 ? -2.642 -1.489 -2.379 1.00 89.06 84 LEU A N 1
ATOM 694 C CA . LEU A 1 84 ? -4.096 -1.342 -2.339 1.00 89.06 84 LEU A CA 1
ATOM 695 C C . LEU A 1 84 ? -4.713 -2.084 -1.148 1.00 89.06 84 LEU A C 1
ATOM 697 O O . LEU A 1 84 ? -5.618 -1.581 -0.491 1.00 89.06 84 LEU A O 1
ATOM 701 N N . GLU A 1 85 ? -4.226 -3.290 -0.862 1.00 93.25 85 GLU A N 1
ATOM 702 C CA . GLU A 1 85 ? -4.673 -4.064 0.294 1.00 93.25 85 GLU A CA 1
ATOM 703 C C . GLU A 1 85 ? -4.409 -3.311 1.603 1.00 93.25 85 GLU A C 1
ATOM 705 O O . GLU A 1 85 ? -5.323 -3.161 2.420 1.00 93.25 85 GLU A O 1
ATOM 710 N N . LEU A 1 86 ? -3.197 -2.768 1.753 1.00 85.06 86 LEU A N 1
ATOM 711 C CA . LEU A 1 86 ? -2.827 -1.965 2.911 1.00 85.06 86 LEU A CA 1
ATOM 712 C C . LEU A 1 86 ? -3.703 -0.712 3.024 1.00 85.06 86 LEU A C 1
ATOM 714 O O . LEU A 1 86 ? -4.177 -0.396 4.114 1.00 85.06 86 LEU A O 1
ATOM 718 N N . GLU A 1 87 ? -3.958 -0.025 1.909 1.00 85.25 87 GLU A N 1
ATOM 719 C CA . GLU A 1 87 ? -4.848 1.137 1.856 1.00 85.25 87 GLU A CA 1
ATOM 720 C C . GLU A 1 87 ? -6.247 0.792 2.376 1.00 85.25 87 GLU A C 1
ATOM 722 O O . GLU A 1 87 ? -6.718 1.428 3.315 1.00 85.25 87 GLU A O 1
ATOM 727 N N . PHE A 1 88 ? -6.867 -0.282 1.881 1.00 89.00 88 PHE A N 1
ATOM 728 C CA . PHE A 1 88 ? -8.181 -0.728 2.357 1.00 89.00 88 PHE A CA 1
ATOM 729 C C . PHE A 1 88 ? -8.198 -1.085 3.847 1.00 89.00 88 PHE A C 1
ATOM 731 O O . PHE A 1 88 ? -9.170 -0.794 4.553 1.00 89.00 88 PHE A O 1
ATOM 738 N N . CYS A 1 89 ? -7.135 -1.714 4.347 1.00 86.94 89 CYS A N 1
ATOM 739 C CA . CYS A 1 89 ? -6.994 -2.017 5.767 1.00 86.94 89 CYS A CA 1
ATOM 740 C C . CYS A 1 89 ? -6.884 -0.733 6.611 1.00 86.94 89 CYS A C 1
ATOM 742 O O . CYS A 1 89 ? -7.565 -0.607 7.634 1.00 86.94 89 CYS A O 1
ATOM 744 N N . LEU A 1 90 ? -6.092 0.248 6.172 1.00 80.62 90 LEU A N 1
ATOM 745 C CA . LEU A 1 90 ? -5.943 1.545 6.841 1.00 80.62 90 LEU A CA 1
ATOM 746 C C . LEU A 1 90 ? -7.224 2.386 6.781 1.00 80.62 90 LEU A C 1
ATOM 748 O O . LEU A 1 90 ? -7.606 3.003 7.780 1.00 80.62 90 LEU A O 1
ATOM 752 N N . GLU A 1 91 ? -7.930 2.377 5.654 1.00 81.56 91 GLU A N 1
ATOM 753 C CA . GLU A 1 91 ? -9.244 3.004 5.510 1.00 81.56 91 GLU A CA 1
ATOM 754 C C . GLU A 1 91 ? -10.245 2.404 6.496 1.00 81.56 91 GLU A C 1
ATOM 756 O O . GLU A 1 91 ? -10.894 3.143 7.231 1.00 81.56 91 GLU A O 1
ATOM 761 N N . ARG A 1 92 ? -10.315 1.071 6.614 1.00 85.06 92 ARG A N 1
ATOM 762 C CA . ARG A 1 92 ? -11.188 0.415 7.603 1.00 85.06 92 ARG A CA 1
ATOM 763 C C . ARG A 1 92 ? -10.825 0.773 9.041 1.00 85.06 92 ARG A C 1
ATOM 765 O O . ARG A 1 92 ? -11.724 0.893 9.874 1.00 85.06 92 ARG A O 1
ATOM 772 N N . ILE A 1 93 ? -9.535 0.903 9.355 1.00 80.06 93 ILE A N 1
ATOM 773 C CA . ILE A 1 93 ? -9.068 1.284 10.696 1.00 80.06 93 ILE A CA 1
ATOM 774 C C . ILE A 1 93 ? -9.432 2.742 11.007 1.00 80.06 93 ILE A C 1
ATOM 776 O O . ILE A 1 93 ? -9.866 3.035 12.121 1.00 80.06 93 ILE A O 1
ATOM 780 N N . SER A 1 94 ? -9.261 3.644 10.040 1.00 76.12 94 SER A N 1
ATOM 781 C CA . SER A 1 94 ? -9.504 5.083 10.208 1.00 76.12 94 SER A CA 1
ATOM 782 C C . SER A 1 94 ? -10.986 5.460 10.146 1.00 76.12 94 SER A C 1
ATOM 784 O O . SER A 1 94 ? -11.429 6.340 10.884 1.00 76.12 94 SER A O 1
ATOM 786 N N . SER A 1 95 ? -11.758 4.780 9.303 1.00 84.19 95 SER A N 1
ATOM 787 C CA . SER A 1 95 ? -13.185 4.999 9.095 1.00 84.19 95 SER A CA 1
ATOM 788 C C . SER A 1 95 ? -13.891 3.656 8.877 1.00 84.19 95 SER A C 1
ATOM 790 O O . SER A 1 95 ? -13.972 3.158 7.749 1.00 84.19 95 SER A O 1
ATOM 792 N N . PRO A 1 96 ? -14.408 3.033 9.953 1.00 80.44 96 PRO A N 1
ATOM 793 C CA . PRO A 1 96 ? -15.099 1.756 9.863 1.00 80.44 96 PRO A CA 1
ATOM 794 C C . PRO A 1 96 ? -16.352 1.841 8.981 1.00 80.44 96 PRO A C 1
ATOM 796 O O . PRO A 1 96 ? -17.418 2.272 9.411 1.00 80.44 96 PRO A O 1
ATOM 799 N N . THR A 1 97 ? -16.221 1.408 7.729 1.00 83.50 97 THR A N 1
ATOM 800 C CA . THR A 1 97 ? -17.310 1.332 6.747 1.00 83.50 97 THR A CA 1
ATOM 801 C C . THR A 1 97 ? -17.641 -0.118 6.407 1.00 83.50 97 THR A C 1
ATOM 803 O O . THR A 1 97 ? -16.840 -1.030 6.640 1.00 83.50 97 THR A O 1
ATOM 806 N N . ALA A 1 98 ? -18.849 -0.352 5.891 1.00 89.00 98 ALA A N 1
ATOM 807 C CA . ALA A 1 98 ? -19.241 -1.666 5.397 1.00 89.00 98 ALA A CA 1
ATOM 808 C C . ALA A 1 98 ? -18.415 -2.050 4.160 1.00 89.00 98 ALA A C 1
ATOM 810 O O . ALA A 1 98 ? -17.965 -1.192 3.405 1.00 89.00 98 ALA A O 1
ATOM 811 N N . PHE A 1 99 ? -18.233 -3.352 3.945 1.00 93.50 99 PHE A N 1
ATOM 812 C CA . PHE A 1 99 ? -17.570 -3.850 2.745 1.00 93.50 99 PHE A CA 1
ATOM 813 C C . PHE A 1 99 ? -18.408 -3.519 1.499 1.00 93.50 99 PHE A C 1
ATOM 815 O O . PHE A 1 99 ? -19.595 -3.848 1.448 1.00 93.50 99 PHE A O 1
ATOM 822 N N . ASP A 1 100 ? -17.780 -2.916 0.490 1.00 95.12 100 ASP A N 1
ATOM 823 C CA . ASP A 1 100 ? -18.397 -2.597 -0.799 1.00 95.12 100 ASP A CA 1
ATOM 824 C C . ASP A 1 100 ? -17.630 -3.288 -1.933 1.00 95.12 100 ASP A C 1
ATOM 826 O O . ASP A 1 100 ? -16.502 -2.928 -2.272 1.00 95.12 100 ASP A O 1
ATOM 830 N N . LEU A 1 101 ? -18.273 -4.281 -2.550 1.00 95.88 101 LEU A N 1
ATOM 831 C CA . LEU A 1 101 ? -17.683 -5.050 -3.640 1.00 95.88 101 LEU A CA 1
ATOM 832 C C . LEU A 1 101 ? -17.368 -4.188 -4.870 1.00 95.88 101 LEU A C 1
ATOM 834 O O . LEU A 1 101 ? -16.335 -4.393 -5.500 1.00 95.88 101 LEU A O 1
ATOM 838 N N . ASN A 1 102 ? -18.236 -3.237 -5.224 1.00 96.81 102 ASN A N 1
ATOM 839 C CA . ASN A 1 102 ? -18.036 -2.411 -6.417 1.00 96.81 102 ASN A CA 1
ATOM 840 C C . ASN A 1 102 ? -16.858 -1.457 -6.221 1.00 96.81 102 ASN A C 1
ATOM 842 O O . ASN A 1 102 ? -16.071 -1.245 -7.144 1.00 96.81 102 ASN A O 1
ATOM 846 N N . TYR A 1 103 ? -16.720 -0.916 -5.008 1.00 95.25 103 TYR A N 1
ATOM 847 C CA . TYR A 1 103 ? -15.570 -0.102 -4.630 1.00 95.25 103 TYR A CA 1
ATOM 848 C C . TYR A 1 103 ? -14.260 -0.896 -4.766 1.00 95.25 103 TYR A C 1
ATOM 850 O O . TYR A 1 103 ? -13.322 -0.405 -5.397 1.00 95.25 103 TYR A O 1
ATOM 858 N N . TYR A 1 104 ? -14.228 -2.136 -4.265 1.00 97.06 104 TYR A N 1
ATOM 859 C CA . TYR A 1 104 ? -13.064 -3.025 -4.361 1.00 97.06 104 TYR A CA 1
ATOM 860 C C . TYR A 1 104 ? -12.711 -3.372 -5.809 1.00 97.06 104 TYR A C 1
ATOM 862 O O . TYR A 1 104 ? -11.561 -3.211 -6.210 1.00 97.06 104 TYR A O 1
ATOM 870 N N . VAL A 1 105 ? -13.695 -3.814 -6.602 1.00 96.75 105 VAL A N 1
ATOM 871 C CA . VAL A 1 105 ? -13.496 -4.176 -8.017 1.00 96.75 105 VAL A CA 1
ATOM 872 C C . VAL A 1 105 ? -12.912 -3.002 -8.798 1.00 96.75 105 VAL A C 1
ATOM 874 O O . VAL A 1 105 ? -11.925 -3.177 -9.505 1.00 96.75 105 VAL A O 1
ATOM 877 N N . ARG A 1 106 ? -13.463 -1.795 -8.620 1.00 95.50 106 ARG A N 1
ATOM 878 C CA . ARG A 1 106 ? -12.988 -0.601 -9.326 1.00 95.50 106 ARG A CA 1
ATOM 879 C C . ARG A 1 106 ? -11.509 -0.317 -9.052 1.00 95.50 106 ARG A C 1
ATOM 881 O O . ARG A 1 106 ? -10.741 -0.186 -9.998 1.00 95.50 106 ARG A O 1
ATOM 888 N N . HIS A 1 107 ? -11.101 -0.252 -7.785 1.00 92.94 107 HIS A N 1
ATOM 889 C CA . HIS A 1 107 ? -9.706 0.065 -7.454 1.00 92.94 107 HIS A CA 1
ATOM 890 C C . HIS A 1 107 ? -8.755 -1.073 -7.834 1.00 92.94 107 HIS A C 1
ATOM 892 O O . HIS A 1 107 ? -7.630 -0.830 -8.267 1.00 92.94 107 HIS A O 1
ATOM 898 N N . TYR A 1 108 ? -9.209 -2.323 -7.722 1.00 93.88 108 TYR A N 1
ATOM 899 C CA . TYR A 1 108 ? -8.439 -3.479 -8.166 1.00 93.88 108 TYR A CA 1
ATOM 900 C C . TYR A 1 108 ? -8.129 -3.407 -9.669 1.00 93.88 108 TYR A C 1
ATOM 902 O O . TYR A 1 108 ? -6.976 -3.568 -10.080 1.00 93.88 108 TYR A O 1
ATOM 910 N N . ASP A 1 109 ? -9.139 -3.095 -10.484 1.00 92.38 109 ASP A N 1
ATOM 911 C CA . ASP A 1 109 ? -8.979 -2.918 -11.926 1.00 92.38 109 ASP A CA 1
ATOM 912 C C . ASP A 1 109 ? -8.096 -1.708 -12.260 1.00 92.38 109 ASP A C 1
ATOM 914 O O . ASP A 1 109 ? -7.250 -1.793 -13.152 1.00 92.38 109 ASP A O 1
ATOM 918 N N . GLU A 1 110 ? -8.231 -0.595 -11.535 1.00 88.38 110 GLU A N 1
ATOM 919 C CA . GLU A 1 110 ? -7.372 0.586 -11.695 1.00 88.38 110 GLU A CA 1
ATOM 920 C C . GLU A 1 110 ? -5.895 0.257 -11.441 1.00 88.38 110 GLU A C 1
ATOM 922 O O . GLU A 1 110 ? -5.039 0.561 -12.278 1.00 88.38 110 GLU A O 1
ATOM 927 N N . VAL A 1 111 ? -5.584 -0.423 -10.334 1.00 88.19 111 VAL A N 1
ATOM 928 C CA . VAL A 1 111 ? -4.209 -0.821 -9.996 1.00 88.19 111 VAL A CA 1
ATOM 929 C C . VAL A 1 111 ? -3.635 -1.765 -11.047 1.00 88.19 111 VAL A C 1
ATOM 931 O O . VAL A 1 111 ? -2.499 -1.575 -11.487 1.00 88.19 111 VAL A O 1
ATOM 934 N N . LYS A 1 112 ? -4.420 -2.737 -11.519 1.00 89.25 112 LYS A N 1
ATOM 935 C CA . LYS A 1 112 ? -3.984 -3.646 -12.586 1.00 89.25 112 LYS A CA 1
ATOM 936 C C . LYS A 1 112 ? -3.741 -2.935 -13.909 1.00 89.25 112 LYS A C 1
ATOM 938 O O . LYS A 1 112 ? -2.714 -3.166 -14.546 1.00 89.25 112 LYS A O 1
ATOM 943 N N . ASN A 1 113 ? -4.651 -2.059 -14.325 1.00 86.19 113 ASN A N 1
ATOM 944 C CA . ASN A 1 113 ? -4.488 -1.286 -15.554 1.00 86.19 113 ASN A CA 1
ATOM 945 C C . ASN A 1 113 ? -3.231 -0.409 -15.484 1.00 86.19 113 ASN A C 1
ATOM 947 O O . ASN A 1 113 ? -2.449 -0.371 -16.437 1.00 86.19 113 ASN A O 1
ATOM 951 N N . ASN A 1 114 ? -2.976 0.213 -14.332 1.00 82.12 114 ASN A N 1
ATOM 952 C CA . ASN A 1 114 ? -1.761 0.988 -14.095 1.00 82.12 114 ASN A CA 1
ATOM 953 C C . ASN A 1 114 ? -0.497 0.115 -14.131 1.00 82.12 114 ASN A C 1
ATOM 955 O O . ASN A 1 114 ? 0.493 0.503 -14.754 1.00 82.12 114 ASN A O 1
ATOM 959 N N . ALA A 1 115 ? -0.528 -1.077 -13.529 1.00 82.81 115 ALA A N 1
ATOM 960 C CA . ALA A 1 115 ? 0.582 -2.027 -13.580 1.00 82.81 115 ALA A CA 1
ATOM 961 C C . ALA A 1 115 ? 0.907 -2.442 -15.026 1.00 82.81 115 ALA A C 1
ATOM 963 O O . ALA A 1 115 ? 2.062 -2.382 -15.453 1.00 82.81 115 ALA A O 1
ATOM 964 N N . LEU A 1 116 ? -0.119 -2.778 -15.815 1.00 85.44 116 LEU A N 1
ATOM 965 C CA . LEU A 1 116 ? 0.023 -3.127 -17.230 1.00 85.44 116 LEU A CA 1
ATOM 966 C C . LEU A 1 116 ? 0.623 -1.981 -18.056 1.00 85.44 116 LEU A C 1
ATOM 968 O O . LEU A 1 116 ? 1.486 -2.219 -18.904 1.00 85.44 116 LEU A O 1
ATOM 972 N N . LEU A 1 117 ? 0.198 -0.739 -17.808 1.00 82.75 117 LEU A N 1
ATOM 973 C CA . LEU A 1 117 ? 0.753 0.443 -18.472 1.00 82.75 117 LEU A CA 1
ATOM 974 C C . LEU A 1 117 ? 2.226 0.656 -18.110 1.00 82.75 117 LEU A C 1
ATOM 976 O O . LEU A 1 117 ? 3.042 0.872 -19.005 1.00 82.75 117 LEU A O 1
ATOM 980 N N . GLN A 1 118 ? 2.596 0.525 -16.833 1.00 78.50 118 GLN A N 1
ATOM 981 C CA . GLN A 1 118 ? 3.992 0.660 -16.410 1.00 78.50 118 GLN A CA 1
ATOM 982 C C . GLN A 1 118 ? 4.901 -0.393 -17.045 1.00 78.50 118 GLN A C 1
ATOM 984 O O . GLN A 1 118 ? 6.026 -0.075 -17.434 1.00 78.50 118 GLN A O 1
ATOM 989 N N . VAL A 1 119 ? 4.433 -1.639 -17.161 1.00 80.62 119 VAL A N 1
ATOM 990 C CA . VAL A 1 119 ? 5.191 -2.708 -17.824 1.00 80.62 119 VAL A CA 1
ATOM 991 C C . VAL A 1 119 ? 5.417 -2.368 -19.297 1.00 80.62 119 VAL A C 1
ATOM 993 O O . VAL A 1 119 ? 6.553 -2.445 -19.764 1.00 80.62 119 VAL A O 1
ATOM 996 N N . LYS A 1 120 ? 4.373 -1.923 -20.010 1.00 83.94 120 LYS A N 1
ATOM 997 C CA . LYS A 1 120 ? 4.487 -1.509 -21.418 1.00 83.94 120 LYS A CA 1
ATOM 998 C C . LYS A 1 120 ? 5.456 -0.342 -21.599 1.00 83.94 120 LYS A C 1
ATOM 1000 O O . LYS A 1 120 ? 6.369 -0.447 -22.410 1.00 83.94 120 LYS A O 1
ATOM 1005 N N . MET A 1 121 ? 5.324 0.711 -20.791 1.00 83.81 121 MET A N 1
ATOM 1006 C CA . MET A 1 121 ? 6.208 1.880 -20.854 1.00 83.81 121 MET A CA 1
ATOM 1007 C C . MET A 1 121 ? 7.673 1.521 -20.578 1.00 83.81 121 MET A C 1
ATOM 1009 O O . MET A 1 121 ? 8.571 2.003 -21.262 1.00 83.81 121 MET A O 1
ATOM 1013 N N . LYS A 1 122 ? 7.937 0.659 -19.585 1.00 82.50 122 LYS A N 1
ATOM 1014 C CA . LYS A 1 122 ? 9.303 0.198 -19.285 1.00 82.50 122 LYS A CA 1
ATOM 1015 C C . LYS A 1 122 ? 9.899 -0.596 -20.443 1.00 82.50 122 LYS A C 1
ATOM 1017 O O . LYS A 1 122 ? 11.093 -0.472 -20.706 1.00 82.50 122 LYS A O 1
ATOM 1022 N N . GLU A 1 123 ? 9.089 -1.408 -21.11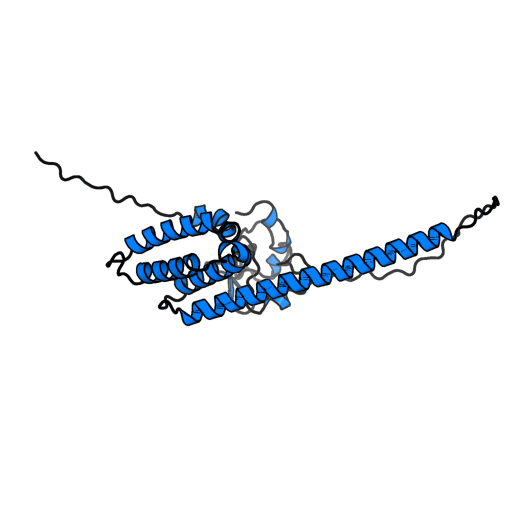2 1.00 89.81 123 GLU A N 1
ATOM 1023 C CA . GLU A 1 123 ? 9.535 -2.202 -22.253 1.00 89.81 123 GLU A CA 1
ATOM 1024 C C . GLU A 1 123 ? 9.797 -1.338 -23.494 1.00 89.81 123 GLU A C 1
ATOM 1026 O O . GLU A 1 123 ? 10.804 -1.536 -24.170 1.00 89.81 123 GLU A O 1
ATOM 1031 N N . GLU A 1 124 ? 8.951 -0.344 -23.767 1.00 90.94 124 GLU A N 1
ATOM 1032 C CA . GLU A 1 124 ? 9.172 0.640 -24.837 1.00 90.94 124 GLU A CA 1
ATOM 1033 C C . GLU A 1 124 ? 10.446 1.455 -24.590 1.00 90.94 124 GLU A C 1
ATOM 1035 O O . GLU A 1 124 ? 11.331 1.483 -25.442 1.00 90.94 124 GLU A O 1
ATOM 1040 N N . MET A 1 125 ? 10.615 1.999 -23.382 1.00 90.31 125 MET A N 1
ATOM 1041 C CA . MET A 1 125 ? 11.819 2.748 -23.011 1.00 90.31 125 MET A CA 1
ATOM 1042 C C . MET A 1 125 ? 13.090 1.890 -23.103 1.00 90.31 125 MET A C 1
ATOM 1044 O O . MET A 1 125 ? 14.142 2.370 -23.521 1.00 90.31 125 MET A O 1
ATOM 1048 N N . ARG A 1 126 ? 13.014 0.601 -22.740 1.00 91.69 126 ARG A N 1
ATOM 1049 C CA . ARG A 1 126 ? 14.141 -0.333 -22.885 1.00 91.69 126 ARG A CA 1
ATOM 1050 C C . ARG A 1 126 ? 14.520 -0.533 -24.353 1.00 91.69 126 ARG A C 1
ATOM 1052 O O . ARG A 1 126 ? 15.711 -0.574 -24.654 1.00 91.69 126 ARG A O 1
ATOM 1059 N N . LYS A 1 127 ? 13.538 -0.655 -25.251 1.00 93.06 127 LYS A N 1
ATOM 1060 C CA . LYS A 1 127 ? 13.784 -0.777 -26.697 1.00 93.06 127 LYS A CA 1
ATOM 1061 C C . LYS A 1 127 ? 14.438 0.480 -27.255 1.00 93.06 127 LYS A C 1
ATOM 1063 O O . LYS A 1 127 ? 15.463 0.368 -27.915 1.00 93.06 127 LYS A O 1
ATOM 1068 N N . GLU A 1 128 ? 13.916 1.655 -26.910 1.00 92.38 128 GLU A N 1
ATOM 1069 C CA . GLU A 1 128 ? 14.498 2.935 -27.330 1.00 92.38 128 GLU A CA 1
ATOM 1070 C C . GLU A 1 128 ? 15.946 3.090 -26.845 1.00 92.38 128 GLU A C 1
ATOM 1072 O O . GLU A 1 128 ? 16.826 3.462 -27.621 1.00 92.38 128 GLU A O 1
ATOM 1077 N N . MET A 1 129 ? 16.236 2.744 -25.584 1.00 91.44 129 MET A N 1
ATOM 1078 C CA . MET A 1 129 ? 17.613 2.782 -25.081 1.00 91.44 129 MET A CA 1
ATOM 1079 C C . MET A 1 129 ? 18.530 1.809 -25.826 1.00 91.44 129 MET A C 1
ATOM 1081 O O . MET A 1 129 ? 19.645 2.186 -26.178 1.00 91.44 129 MET A O 1
ATOM 1085 N N . ALA A 1 130 ? 18.068 0.590 -26.115 1.00 93.94 130 ALA A N 1
ATOM 1086 C CA . ALA A 1 130 ? 18.852 -0.387 -26.867 1.00 93.94 130 ALA A CA 1
ATOM 1087 C C . ALA A 1 130 ? 19.142 0.082 -28.306 1.00 93.94 130 ALA A C 1
ATOM 1089 O O . ALA A 1 130 ? 20.236 -0.150 -28.823 1.00 93.94 130 ALA A O 1
ATOM 1090 N N . GLU A 1 131 ? 18.197 0.773 -28.950 1.00 94.38 131 GLU A N 1
ATOM 1091 C CA . GLU A 1 131 ? 18.393 1.375 -30.274 1.00 94.38 131 GLU A CA 1
ATOM 1092 C C . GLU A 1 131 ? 19.432 2.503 -30.241 1.00 94.38 131 GLU A C 1
ATOM 1094 O O . GLU A 1 131 ? 20.317 2.556 -31.100 1.00 94.38 131 GLU A O 1
ATOM 1099 N N . VAL A 1 132 ? 19.381 3.367 -29.221 1.00 94.00 132 VAL A N 1
ATOM 1100 C CA . VAL A 1 132 ? 20.377 4.430 -29.019 1.00 94.00 132 VAL A CA 1
ATOM 1101 C C . VAL A 1 132 ? 21.760 3.839 -28.749 1.00 94.00 132 VAL A C 1
ATOM 1103 O O . VAL A 1 132 ? 22.739 4.268 -29.359 1.00 94.00 132 VAL A O 1
ATOM 1106 N N . GLU A 1 133 ? 21.861 2.832 -27.881 1.00 93.75 133 GLU A N 1
ATOM 1107 C CA . GLU A 1 133 ? 23.123 2.141 -27.593 1.00 93.75 133 GLU A CA 1
ATOM 1108 C C . GLU A 1 133 ? 23.704 1.482 -28.851 1.00 93.75 133 GLU A C 1
ATOM 1110 O O . GLU A 1 133 ? 24.894 1.638 -29.138 1.00 93.75 133 GLU A O 1
ATOM 1115 N N . ALA A 1 134 ? 22.869 0.807 -29.647 1.00 94.06 134 ALA A N 1
ATOM 1116 C CA . ALA A 1 134 ? 23.285 0.205 -30.910 1.00 94.06 134 ALA A CA 1
ATOM 1117 C C . ALA A 1 134 ? 23.784 1.258 -31.912 1.00 94.06 134 ALA A C 1
ATOM 1119 O O . ALA A 1 134 ? 24.812 1.050 -32.563 1.00 94.06 134 ALA A O 1
ATOM 1120 N N . TRP A 1 135 ? 23.105 2.406 -32.003 1.00 93.94 135 TRP A N 1
ATOM 1121 C CA . TRP A 1 135 ? 23.531 3.520 -32.849 1.00 93.94 135 TRP A CA 1
ATOM 1122 C C . TRP A 1 135 ? 24.878 4.100 -32.399 1.00 93.94 135 TRP A C 1
ATOM 1124 O O . TRP A 1 135 ? 25.783 4.259 -33.222 1.00 93.94 135 TRP A O 1
ATOM 1134 N N . VAL A 1 136 ? 25.061 4.343 -31.095 1.00 93.81 136 VAL A N 1
ATOM 1135 C CA . VAL A 1 136 ? 26.334 4.833 -30.536 1.00 93.81 136 VAL A CA 1
ATOM 1136 C C . VAL A 1 136 ? 27.468 3.846 -30.821 1.00 93.81 136 VAL A C 1
ATOM 1138 O O . VAL A 1 136 ? 28.550 4.255 -31.250 1.00 93.81 136 VAL A O 1
ATOM 1141 N N . HIS A 1 137 ? 27.234 2.545 -30.631 1.00 92.69 137 HIS A N 1
ATOM 1142 C CA . HIS A 1 137 ? 28.229 1.516 -30.925 1.00 92.69 137 HIS A CA 1
ATOM 1143 C C . HIS A 1 137 ? 28.593 1.452 -32.414 1.00 92.69 137 HIS A C 1
ATOM 1145 O O . HIS A 1 137 ? 29.776 1.336 -32.745 1.00 92.69 137 HIS A O 1
ATOM 1151 N N . ALA A 1 138 ? 27.611 1.560 -33.313 1.00 92.62 138 ALA A N 1
ATOM 1152 C CA . ALA A 1 138 ? 27.852 1.579 -34.754 1.00 92.62 138 ALA A CA 1
ATOM 1153 C C . ALA A 1 138 ? 28.671 2.810 -35.185 1.00 92.62 138 ALA A C 1
ATOM 1155 O O . ALA A 1 138 ? 29.630 2.677 -35.946 1.00 92.62 138 ALA A O 1
ATOM 1156 N N . GLU A 1 139 ? 28.347 3.988 -34.648 1.00 91.50 139 GLU A N 1
ATOM 1157 C CA . GLU A 1 139 ? 29.045 5.248 -34.930 1.00 91.50 139 GLU A CA 1
ATOM 1158 C C . GLU A 1 139 ? 30.501 5.231 -34.430 1.00 91.50 139 GLU A C 1
ATOM 1160 O O . GLU A 1 139 ? 31.417 5.689 -35.119 1.00 91.50 139 GLU A O 1
ATOM 1165 N N . LEU A 1 140 ? 30.743 4.673 -33.238 1.00 89.12 140 LEU A N 1
ATOM 1166 C CA . LEU A 1 140 ? 32.099 4.506 -32.706 1.00 89.12 140 LEU A CA 1
ATOM 1167 C C . LEU A 1 140 ? 32.930 3.550 -33.567 1.00 89.12 140 LEU A C 1
ATOM 1169 O O . LEU A 1 140 ? 34.083 3.859 -33.873 1.00 89.12 140 LEU A O 1
ATOM 1173 N N . LYS A 1 141 ? 32.335 2.440 -34.015 1.00 89.38 141 LYS A N 1
ATOM 1174 C CA . LYS A 1 141 ? 33.002 1.465 -34.883 1.00 89.38 141 LYS A CA 1
ATOM 1175 C C . LYS A 1 141 ? 33.351 2.056 -36.254 1.00 89.38 141 LYS A C 1
ATOM 1177 O O . LYS A 1 141 ? 34.482 1.917 -36.709 1.00 89.38 141 LYS A O 1
ATOM 1182 N N . ALA A 1 142 ? 32.435 2.809 -36.867 1.00 85.56 142 ALA A N 1
ATOM 1183 C CA . ALA A 1 142 ? 32.687 3.491 -38.141 1.00 85.56 142 ALA A CA 1
ATOM 1184 C C . ALA A 1 142 ? 33.851 4.504 -38.060 1.00 85.56 142 ALA A C 1
ATOM 1186 O O . ALA A 1 142 ? 34.627 4.657 -39.010 1.00 85.56 142 ALA A O 1
ATOM 1187 N N . LYS A 1 143 ? 34.012 5.176 -36.910 1.00 81.44 143 LYS A N 1
ATOM 1188 C CA . LYS A 1 143 ? 35.140 6.088 -36.641 1.00 81.44 143 LYS A CA 1
ATOM 1189 C C . LYS A 1 143 ? 36.467 5.372 -36.402 1.00 81.44 143 LYS A C 1
ATOM 1191 O O . LYS A 1 143 ? 37.517 5.972 -36.634 1.00 81.44 143 LYS A O 1
ATOM 1196 N N . GLU A 1 144 ? 36.441 4.135 -35.922 1.00 76.25 144 GLU A N 1
ATOM 1197 C CA . GLU A 1 144 ? 37.637 3.314 -35.727 1.00 76.25 144 GLU A CA 1
ATOM 1198 C C . GLU A 1 144 ? 38.133 2.742 -37.062 1.00 76.25 144 GLU A C 1
ATOM 1200 O O . GLU A 1 144 ? 39.311 2.895 -37.387 1.00 76.25 144 GLU A O 1
ATOM 1205 N N . ASP A 1 145 ? 37.216 2.245 -37.897 1.00 68.00 145 ASP A N 1
ATOM 1206 C CA . ASP A 1 145 ? 37.514 1.717 -39.237 1.00 68.00 145 ASP A CA 1
ATOM 1207 C C . ASP A 1 145 ? 37.968 2.813 -40.230 1.00 68.00 145 ASP A C 1
ATOM 1209 O O . ASP A 1 145 ? 38.670 2.532 -41.202 1.00 68.00 145 ASP A O 1
ATOM 1213 N N . SER A 1 146 ? 37.634 4.085 -39.969 1.00 63.22 146 SER A N 1
ATOM 1214 C CA . SER A 1 146 ? 38.077 5.241 -40.773 1.00 63.22 146 SER A CA 1
ATOM 1215 C C . SER A 1 146 ? 39.480 5.765 -40.414 1.00 63.22 146 SER A C 1
ATOM 1217 O O . SER A 1 146 ? 39.954 6.728 -41.027 1.00 63.22 146 SER A O 1
ATOM 1219 N N . ARG A 1 147 ? 40.184 5.172 -39.436 1.00 55.31 147 ARG A N 1
ATOM 1220 C CA . ARG A 1 147 ? 41.583 5.535 -39.149 1.00 55.31 147 ARG A CA 1
ATOM 1221 C C . ARG A 1 147 ? 42.534 4.799 -40.094 1.00 55.31 147 ARG A C 1
ATOM 1223 O O . ARG A 1 147 ? 42.957 3.678 -39.830 1.00 55.31 147 ARG A O 1
ATOM 1230 N N . CYS A 1 148 ? 42.953 5.473 -41.165 1.00 49.78 148 CYS A N 1
ATOM 1231 C CA . CYS A 1 148 ? 44.133 5.070 -41.936 1.00 49.78 148 CYS A CA 1
ATOM 1232 C C . CYS A 1 148 ? 45.383 4.975 -41.029 1.00 49.78 148 CYS A C 1
ATOM 1234 O O . CYS A 1 148 ? 45.579 5.847 -40.175 1.00 49.78 148 CYS A O 1
ATOM 1236 N N . PRO A 1 149 ? 46.290 3.999 -41.238 1.00 47.53 149 PRO A N 1
ATOM 1237 C CA . PRO A 1 149 ? 47.543 3.919 -40.497 1.00 47.53 149 PRO A CA 1
ATOM 1238 C C . PRO A 1 149 ? 48.520 4.979 -41.024 1.00 47.53 149 PRO A C 1
ATOM 1240 O O . PRO A 1 149 ? 49.294 4.741 -41.952 1.00 47.53 149 PRO A O 1
ATOM 1243 N N . LEU A 1 150 ? 48.487 6.181 -40.448 1.00 46.31 150 LEU A N 1
ATOM 1244 C CA . LEU A 1 150 ? 49.469 7.219 -40.752 1.00 46.31 150 LEU A CA 1
ATOM 1245 C C . LEU A 1 150 ? 50.756 6.976 -39.957 1.00 46.31 150 LEU A C 1
ATOM 1247 O O . LEU A 1 150 ? 50.805 7.089 -38.731 1.00 46.31 150 LEU A O 1
ATOM 1251 N N . ARG A 1 151 ? 51.801 6.620 -40.717 1.00 45.56 151 ARG A N 1
ATOM 1252 C CA . ARG A 1 151 ? 53.215 6.649 -40.328 1.00 45.56 151 ARG A CA 1
ATOM 1253 C C . ARG A 1 151 ? 53.572 7.975 -39.654 1.00 45.56 151 ARG A C 1
ATOM 1255 O O . ARG A 1 151 ? 53.021 9.023 -39.972 1.00 45.56 151 ARG A O 1
ATOM 1262 N N . GLY A 1 152 ? 54.524 7.865 -38.733 1.00 45.28 152 GLY A N 1
ATOM 1263 C CA . GLY A 1 152 ? 54.822 8.844 -37.702 1.00 45.28 152 GLY A CA 1
ATOM 1264 C C . GLY A 1 152 ? 55.208 10.241 -38.170 1.00 45.28 152 GLY A C 1
ATOM 1265 O O . GLY A 1 152 ? 55.743 10.441 -39.253 1.00 45.28 152 GLY A O 1
ATOM 1266 N N . PHE A 1 153 ? 55.029 11.177 -37.245 1.00 36.16 153 PHE A N 1
ATOM 1267 C CA . PHE A 1 153 ? 55.842 12.376 -37.137 1.00 36.16 153 PHE A CA 1
ATOM 1268 C C . PHE A 1 153 ? 56.058 12.686 -35.656 1.00 36.16 153 PHE A C 1
ATOM 1270 O O . PHE A 1 153 ? 55.117 12.918 -34.900 1.00 36.16 153 PHE A O 1
ATOM 1277 N N . SER A 1 154 ? 57.325 12.663 -35.254 1.00 46.59 154 SER A N 1
ATOM 1278 C CA . SER A 1 154 ? 57.814 13.279 -34.027 1.00 46.59 154 SER A CA 1
ATOM 1279 C C . SER A 1 154 ? 57.728 14.797 -34.177 1.00 46.59 154 SER A C 1
ATOM 1281 O O . SER A 1 154 ? 58.186 15.340 -35.180 1.00 46.59 154 SER A O 1
ATOM 1283 N N . GLY A 1 155 ? 57.195 15.495 -33.178 1.00 36.97 155 GLY A N 1
ATOM 1284 C CA . GLY A 1 155 ? 57.178 16.955 -33.168 1.00 36.97 155 GLY A CA 1
ATOM 1285 C C . GLY A 1 155 ? 56.636 17.485 -31.852 1.00 36.97 155 GLY A C 1
ATOM 1286 O O . GLY A 1 155 ? 55.456 17.340 -31.556 1.00 36.97 155 GLY A O 1
ATOM 1287 N N . GLY A 1 156 ? 57.529 18.039 -31.034 1.00 46.22 156 GLY A N 1
ATOM 1288 C CA . GLY A 1 156 ? 57.209 18.583 -29.723 1.00 46.22 156 GLY A CA 1
ATOM 1289 C C . GLY A 1 156 ? 56.338 19.839 -29.777 1.00 46.22 156 GLY A C 1
ATOM 1290 O O . GLY A 1 156 ? 56.318 20.577 -30.756 1.00 46.22 156 GLY A O 1
ATOM 1291 N N . GLY A 1 157 ? 55.659 20.097 -28.664 1.00 36.94 157 GLY A N 1
ATOM 1292 C CA . GLY A 1 157 ? 54.901 21.321 -28.444 1.00 36.94 157 GLY A CA 1
ATOM 1293 C C . GLY A 1 157 ? 54.112 21.232 -27.147 1.00 36.94 157 GLY A C 1
ATOM 1294 O O . GLY A 1 157 ? 53.032 20.653 -27.108 1.00 36.94 157 GLY A O 1
ATOM 1295 N N . ARG A 1 158 ? 54.673 21.780 -26.063 1.00 52.53 158 ARG A N 1
ATOM 1296 C CA . ARG A 1 158 ? 53.952 22.023 -24.804 1.00 52.53 158 ARG A CA 1
ATOM 1297 C C . ARG A 1 158 ? 52.687 22.849 -25.086 1.00 52.53 158 ARG A C 1
ATOM 1299 O O . ARG A 1 158 ? 52.810 23.875 -25.754 1.00 52.53 158 ARG A O 1
ATOM 1306 N N . PRO A 1 159 ? 51.520 22.520 -24.511 1.00 43.16 159 PRO A N 1
ATOM 1307 C CA . PRO A 1 159 ? 50.387 23.424 -24.554 1.00 43.16 159 PRO A CA 1
ATOM 1308 C C . PRO A 1 159 ? 50.489 24.443 -23.413 1.00 43.16 159 PRO A C 1
ATOM 1310 O O . PRO A 1 159 ? 50.400 24.105 -22.230 1.00 43.16 159 PRO A O 1
ATOM 1313 N N . SER A 1 160 ? 50.651 25.713 -23.780 1.00 47.62 160 SER A N 1
ATOM 1314 C CA . SER A 1 160 ? 50.273 26.838 -22.927 1.00 47.62 160 SER A CA 1
ATOM 1315 C C . SER A 1 160 ? 48.757 26.810 -22.749 1.00 47.62 160 SER A C 1
ATOM 1317 O O . SER A 1 160 ? 48.011 26.939 -23.716 1.00 47.62 160 SER A O 1
ATOM 1319 N N . ARG A 1 161 ? 48.314 26.607 -21.505 1.00 50.88 161 ARG A N 1
ATOM 1320 C CA . ARG A 1 161 ? 46.913 26.705 -21.078 1.00 50.88 161 ARG A CA 1
ATOM 1321 C C . ARG A 1 161 ? 46.312 28.060 -21.474 1.00 50.88 161 ARG A C 1
ATOM 1323 O O . ARG A 1 161 ? 46.828 29.081 -21.019 1.00 50.88 161 ARG A O 1
ATOM 1330 N N . PRO A 1 162 ? 45.162 28.092 -22.161 1.00 42.47 162 PRO A N 1
ATOM 1331 C CA . PRO A 1 162 ? 44.216 29.182 -22.027 1.00 42.47 162 PRO A CA 1
ATOM 1332 C C . PRO A 1 162 ? 43.333 28.928 -20.803 1.00 42.47 162 PRO A C 1
ATOM 1334 O O . PRO A 1 162 ? 42.918 27.804 -20.516 1.00 42.47 162 PRO A O 1
ATOM 1337 N N . PHE A 1 163 ? 43.097 30.002 -20.067 1.00 40.03 163 PHE A N 1
ATOM 1338 C CA . PHE A 1 163 ? 42.247 30.077 -18.892 1.00 40.03 163 PHE A CA 1
ATOM 1339 C C . PHE A 1 163 ? 40.832 29.553 -19.179 1.00 40.03 163 PHE A C 1
ATOM 1341 O O . PHE A 1 163 ? 40.198 29.937 -20.158 1.00 40.03 163 PHE A O 1
ATOM 1348 N N . LEU A 1 164 ? 40.339 28.699 -18.281 1.00 39.50 164 LEU A N 1
ATOM 1349 C CA . LEU A 1 164 ? 38.929 28.330 -18.188 1.00 39.50 164 LEU A CA 1
ATOM 1350 C C . LEU A 1 164 ? 38.107 29.579 -17.827 1.00 39.50 164 LEU A C 1
ATOM 1352 O O . LEU A 1 164 ? 38.472 30.264 -16.864 1.00 39.50 164 LEU A O 1
ATOM 1356 N N . PRO A 1 165 ? 36.982 29.870 -18.503 1.00 35.31 165 PRO A N 1
ATOM 1357 C CA . PRO A 1 165 ? 35.980 30.737 -17.916 1.00 35.31 165 PRO A CA 1
ATOM 1358 C C . PRO A 1 165 ? 35.409 30.018 -16.693 1.00 35.31 165 PRO A C 1
ATOM 1360 O O . PRO A 1 165 ? 34.960 28.874 -16.766 1.00 35.31 165 PRO A O 1
ATOM 1363 N N . SER A 1 166 ? 35.498 30.701 -15.555 1.00 33.91 166 SER A N 1
ATOM 1364 C CA . SER A 1 166 ? 34.898 30.326 -14.282 1.00 33.91 166 SER A CA 1
ATOM 1365 C C . SER A 1 166 ? 33.428 29.966 -14.494 1.00 33.91 166 SER A C 1
ATOM 1367 O O . SER A 1 166 ? 32.578 30.841 -14.657 1.00 33.91 166 SER A O 1
ATOM 1369 N N . SER A 1 167 ? 33.129 28.669 -14.506 1.00 35.50 167 SER A N 1
ATOM 1370 C CA . SER A 1 167 ? 31.778 28.178 -14.301 1.00 35.50 167 SER A CA 1
ATOM 1371 C C . SER A 1 167 ? 31.378 28.605 -12.894 1.00 35.50 167 SER A C 1
ATOM 1373 O O . SER A 1 167 ? 31.884 28.063 -11.905 1.00 35.50 167 SER A O 1
ATOM 1375 N N . GLY A 1 168 ? 30.505 29.610 -12.808 1.00 34.75 168 GLY A N 1
ATOM 1376 C CA . GLY A 1 168 ? 29.787 29.911 -11.581 1.00 34.75 168 GLY A CA 1
ATOM 1377 C C . GLY A 1 168 ? 29.263 28.599 -11.016 1.00 34.75 168 GLY A C 1
ATOM 1378 O O . GLY A 1 168 ? 28.663 27.805 -11.741 1.00 34.75 168 GLY A O 1
ATOM 1379 N N . ARG A 1 169 ? 29.579 28.335 -9.744 1.00 35.66 169 ARG A N 1
ATOM 1380 C CA . ARG A 1 169 ? 29.021 27.197 -9.012 1.00 35.66 169 ARG A CA 1
ATOM 1381 C C . ARG A 1 169 ? 27.522 27.156 -9.319 1.00 35.66 169 ARG A C 1
ATOM 1383 O O . ARG A 1 169 ? 26.878 28.189 -9.111 1.00 35.66 169 ARG A O 1
ATOM 1390 N N . PRO A 1 170 ? 26.949 26.025 -9.766 1.00 39.78 170 PRO A N 1
ATOM 1391 C CA . PRO A 1 170 ? 25.516 25.859 -9.632 1.00 39.78 170 PRO A CA 1
ATOM 1392 C C . PRO A 1 170 ? 25.261 26.055 -8.140 1.00 39.78 170 PRO A C 1
ATOM 1394 O O . PRO A 1 170 ? 25.848 25.344 -7.317 1.00 39.78 170 PRO A O 1
ATOM 1397 N N . GLY A 1 171 ? 24.511 27.100 -7.780 1.00 41.62 171 GLY A N 1
ATOM 1398 C CA . GLY A 1 171 ? 24.033 27.252 -6.413 1.00 41.62 171 GLY A CA 1
ATOM 1399 C C . GLY A 1 171 ? 23.456 25.903 -6.019 1.00 41.62 171 GLY A C 1
ATOM 1400 O O . GLY A 1 171 ? 22.684 25.347 -6.800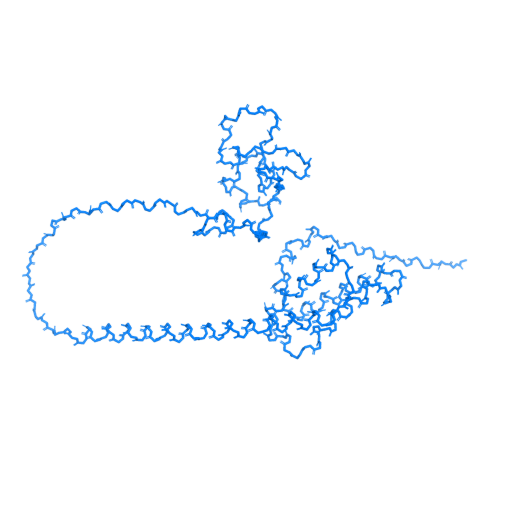 1.00 41.62 171 GLY A O 1
ATOM 1401 N N . SER A 1 172 ? 23.941 25.340 -4.907 1.00 46.53 172 SER A N 1
ATOM 1402 C CA . SER A 1 172 ? 23.556 24.013 -4.427 1.00 46.53 172 SER A CA 1
ATOM 1403 C C . SER A 1 172 ? 22.062 23.841 -4.644 1.00 46.53 172 SER A C 1
ATOM 1405 O O . SER A 1 172 ? 21.277 24.568 -4.028 1.00 46.53 172 SER A O 1
ATOM 1407 N N . THR A 1 173 ? 21.679 22.969 -5.578 1.00 46.81 173 THR A N 1
ATOM 1408 C CA . THR A 1 173 ? 20.271 22.704 -5.849 1.00 46.81 173 THR A CA 1
ATOM 1409 C C . THR A 1 173 ? 19.652 22.345 -4.503 1.00 46.81 173 THR A C 1
ATOM 1411 O O . THR A 1 173 ? 20.230 21.501 -3.814 1.00 46.81 173 THR A O 1
ATOM 1414 N N . PRO A 1 174 ? 18.588 23.029 -4.046 1.00 45.09 174 PRO A N 1
ATOM 1415 C CA . PRO A 1 174 ? 18.020 22.753 -2.738 1.00 45.09 174 PRO A CA 1
ATOM 1416 C C . PRO A 1 174 ? 17.616 21.281 -2.711 1.00 45.09 174 PRO A C 1
ATOM 1418 O O . PRO A 1 174 ? 16.696 20.869 -3.414 1.00 45.09 174 PRO A O 1
ATOM 1421 N N . CYS A 1 175 ? 18.365 20.476 -1.959 1.00 48.69 175 CYS A N 1
ATOM 1422 C CA . CYS A 1 175 ? 18.015 19.087 -1.748 1.00 48.69 175 CYS A CA 1
ATOM 1423 C C . CYS A 1 175 ? 16.806 19.070 -0.823 1.00 48.69 175 CYS A C 1
ATOM 1425 O O . CYS A 1 175 ? 16.843 19.646 0.270 1.00 48.69 175 CYS A O 1
ATOM 1427 N N . CYS A 1 176 ? 15.739 18.405 -1.248 1.00 52.50 176 CYS A N 1
ATOM 1428 C CA . CYS A 1 176 ? 14.627 18.131 -0.365 1.00 52.50 176 CYS A CA 1
ATOM 1429 C C . CYS A 1 176 ? 15.153 17.302 0.798 1.00 52.50 176 CYS A C 1
ATOM 1431 O O . CYS A 1 176 ? 15.606 16.176 0.605 1.00 52.50 176 CYS A O 1
ATOM 1433 N N . ILE A 1 177 ? 15.087 17.838 2.012 1.00 52.22 177 ILE A N 1
ATOM 1434 C CA . ILE A 1 177 ? 15.559 17.119 3.195 1.00 52.22 177 ILE A CA 1
ATOM 1435 C C . ILE A 1 177 ? 14.797 15.810 3.434 1.00 52.22 177 ILE A C 1
ATOM 1437 O O . ILE A 1 177 ? 15.337 14.876 4.024 1.00 52.22 177 ILE A O 1
ATOM 1441 N N . ALA A 1 178 ? 13.556 15.739 2.954 1.00 53.31 178 ALA A N 1
ATOM 1442 C CA . ALA A 1 178 ? 12.707 14.577 3.127 1.00 53.31 178 ALA A CA 1
ATOM 1443 C C . ALA A 1 178 ? 13.016 13.452 2.126 1.00 53.31 178 ALA A C 1
ATOM 1445 O O . ALA A 1 178 ? 12.932 12.285 2.491 1.00 53.31 178 ALA A O 1
ATOM 1446 N N . CYS A 1 179 ? 13.423 13.790 0.898 1.00 51.50 179 CYS A N 1
ATOM 1447 C CA . CYS A 1 179 ? 13.706 12.810 -0.162 1.00 51.50 179 CYS A CA 1
ATOM 1448 C C . CYS A 1 179 ? 15.190 12.667 -0.503 1.00 51.50 179 CYS A C 1
ATOM 1450 O O . CYS A 1 179 ? 15.540 11.837 -1.332 1.00 51.50 179 CYS A O 1
ATOM 1452 N N . GLU A 1 180 ? 16.054 13.499 0.081 1.00 52.72 180 GLU A N 1
ATOM 1453 C CA . GLU A 1 180 ? 17.494 13.556 -0.199 1.00 52.72 180 GLU A CA 1
ATOM 1454 C C . GLU A 1 180 ? 17.813 13.730 -1.707 1.00 52.72 180 GLU A C 1
ATOM 1456 O O . GLU A 1 180 ? 18.891 13.374 -2.173 1.00 52.72 180 GLU A O 1
ATOM 1461 N N . GLY A 1 181 ? 16.877 14.324 -2.465 1.00 54.19 181 GLY A N 1
ATOM 1462 C CA . GLY A 1 181 ? 16.941 14.519 -3.920 1.00 54.19 181 GLY A CA 1
ATOM 1463 C C . GLY A 1 181 ? 16.756 15.982 -4.360 1.00 54.19 181 GLY A C 1
ATOM 1464 O O . GLY A 1 181 ? 16.360 16.825 -3.549 1.00 54.19 181 GLY A O 1
ATOM 1465 N N . PRO A 1 182 ? 17.028 16.315 -5.638 1.00 53.41 182 PRO A N 1
ATOM 1466 C CA . PRO A 1 182 ? 17.102 17.692 -6.133 1.00 53.41 182 PRO A CA 1
ATOM 1467 C C . PRO A 1 182 ? 15.715 18.268 -6.467 1.00 53.41 182 PRO A C 1
ATOM 1469 O O . PRO A 1 182 ? 15.384 18.497 -7.628 1.00 53.41 182 PRO A O 1
ATOM 1472 N N . HIS A 1 183 ? 14.885 18.501 -5.451 1.00 58.22 183 HIS A N 1
ATOM 1473 C CA . HIS A 1 183 ? 13.583 19.150 -5.617 1.00 58.22 183 HIS A CA 1
ATOM 1474 C C . HIS A 1 183 ? 13.199 19.979 -4.376 1.00 58.22 183 HIS A C 1
ATOM 1476 O O . HIS A 1 183 ? 13.702 19.721 -3.283 1.00 58.22 183 HIS A O 1
ATOM 1482 N N . PRO A 1 184 ? 12.339 21.004 -4.507 1.00 51.41 184 PRO A N 1
ATOM 1483 C CA . PRO A 1 184 ? 11.969 21.866 -3.387 1.00 51.41 184 PRO A CA 1
ATOM 1484 C C . PRO A 1 184 ? 10.951 21.197 -2.453 1.00 51.41 184 PRO A C 1
ATOM 1486 O O . PRO A 1 184 ? 10.014 20.550 -2.912 1.00 51.41 184 PRO A O 1
ATOM 1489 N N . ILE A 1 185 ? 11.069 21.426 -1.139 1.00 51.28 185 ILE A N 1
ATOM 1490 C CA . ILE A 1 185 ? 10.161 20.857 -0.118 1.00 51.28 185 ILE A CA 1
ATOM 1491 C C . ILE A 1 185 ? 8.682 21.218 -0.341 1.00 51.28 185 ILE A C 1
ATOM 1493 O O . ILE A 1 185 ? 7.796 20.481 0.076 1.00 51.28 185 ILE A O 1
ATOM 1497 N N . SER A 1 186 ? 8.407 22.314 -1.057 1.00 53.44 186 SER A N 1
ATOM 1498 C CA . SER A 1 186 ? 7.056 22.728 -1.447 1.00 53.44 186 SER A CA 1
ATOM 1499 C C . SER A 1 186 ? 6.303 21.672 -2.263 1.00 53.44 186 SER A C 1
ATOM 1501 O O . SER A 1 186 ? 5.078 21.646 -2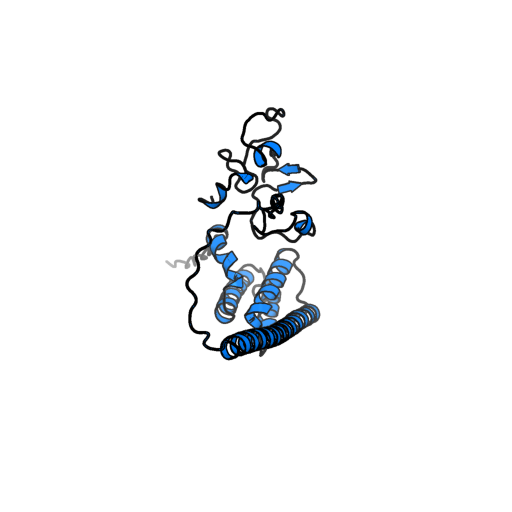.226 1.00 53.44 186 SER A O 1
ATOM 1503 N N . THR A 1 187 ? 7.009 20.762 -2.945 1.00 54.94 187 THR A N 1
ATOM 1504 C CA . THR A 1 187 ? 6.377 19.634 -3.657 1.00 54.94 187 THR A CA 1
ATOM 1505 C C . THR A 1 187 ? 5.738 18.589 -2.735 1.00 54.94 187 THR A C 1
ATOM 1507 O O . THR A 1 187 ? 4.989 17.751 -3.224 1.00 54.94 187 THR A O 1
ATOM 1510 N N . HIS A 1 188 ? 5.954 18.669 -1.416 1.00 55.03 188 HIS A N 1
ATOM 1511 C CA . HIS A 1 188 ? 5.362 17.762 -0.422 1.00 55.03 188 HIS A CA 1
ATOM 1512 C C . HIS A 1 188 ? 4.139 18.328 0.312 1.00 55.03 188 HIS A C 1
ATOM 1514 O O . HIS A 1 188 ? 3.554 17.637 1.139 1.00 55.03 188 HIS A O 1
ATOM 1520 N N . TYR A 1 189 ? 3.710 19.560 0.019 1.00 49.53 189 TYR A N 1
ATOM 1521 C CA . TYR A 1 189 ? 2.617 20.213 0.761 1.00 49.53 189 TYR A CA 1
ATOM 1522 C C . TYR A 1 189 ? 1.212 19.635 0.494 1.00 49.53 189 TYR A C 1
ATOM 1524 O O . TYR A 1 189 ? 0.274 19.985 1.203 1.00 49.53 189 TYR A O 1
ATOM 1532 N N . ASN A 1 190 ? 1.054 18.706 -0.455 1.00 46.41 190 ASN A N 1
ATOM 1533 C CA . ASN A 1 190 ? -0.238 18.090 -0.791 1.00 46.41 190 ASN A CA 1
ATOM 1534 C C . ASN A 1 190 ? -0.537 16.804 0.001 1.00 46.41 190 ASN A C 1
ATOM 1536 O O . ASN A 1 190 ? -1.082 15.851 -0.546 1.00 46.41 190 ASN A O 1
ATOM 1540 N N . GLY A 1 191 ? -0.155 16.743 1.280 1.00 45.84 191 GLY A N 1
ATOM 1541 C CA . GLY A 1 191 ? -0.498 15.609 2.151 1.00 45.84 191 GLY A CA 1
ATOM 1542 C C . GLY A 1 191 ? 0.203 14.287 1.813 1.00 45.84 191 GLY A C 1
ATOM 1543 O O . GLY A 1 191 ? -0.071 13.277 2.452 1.00 45.84 191 GLY A O 1
ATOM 1544 N N . SER A 1 192 ? 1.142 14.286 0.862 1.00 42.84 192 SER A N 1
ATOM 1545 C CA . SER A 1 192 ? 2.055 13.168 0.622 1.00 42.84 192 SER A CA 1
ATOM 1546 C C . SER A 1 192 ? 3.062 13.120 1.767 1.00 42.84 192 SER A C 1
ATOM 1548 O O . SER A 1 192 ? 4.129 13.735 1.709 1.00 42.84 192 SER A O 1
ATOM 1550 N N . THR A 1 193 ? 2.704 12.415 2.837 1.00 41.22 193 THR A N 1
ATOM 1551 C CA . THR A 1 193 ? 3.586 12.127 3.966 1.00 41.22 193 THR A CA 1
ATOM 1552 C C . THR A 1 193 ? 4.864 11.476 3.462 1.00 41.22 193 THR A C 1
ATOM 1554 O O . THR A 1 193 ? 4.887 10.326 3.028 1.00 41.22 193 THR A O 1
ATOM 1557 N N . THR A 1 194 ? 5.954 12.229 3.528 1.00 42.94 194 THR A N 1
ATOM 1558 C CA . THR A 1 194 ? 7.303 11.700 3.381 1.00 42.94 194 THR A CA 1
ATOM 1559 C C . THR A 1 194 ? 7.517 10.594 4.410 1.00 42.94 194 THR A C 1
ATOM 1561 O O . THR A 1 194 ? 7.163 10.755 5.574 1.00 42.94 194 THR A O 1
ATOM 1564 N N . THR A 1 195 ? 8.127 9.493 3.983 1.00 45.16 195 THR A N 1
ATOM 1565 C CA . THR A 1 195 ? 8.352 8.221 4.697 1.00 45.16 195 THR A CA 1
ATOM 1566 C C . THR A 1 195 ? 9.211 8.299 5.969 1.00 45.16 195 THR A C 1
ATOM 1568 O O . THR A 1 195 ? 9.658 7.272 6.477 1.00 45.16 195 THR A O 1
ATOM 1571 N N . ARG A 1 196 ? 9.464 9.493 6.517 1.00 53.56 196 ARG A N 1
ATOM 1572 C CA . ARG A 1 196 ? 10.160 9.669 7.795 1.00 53.56 196 ARG A CA 1
ATOM 1573 C C . ARG A 1 196 ? 9.188 10.200 8.848 1.00 53.56 196 ARG A C 1
ATOM 1575 O O . ARG A 1 196 ? 8.636 11.281 8.641 1.00 53.56 196 ARG A O 1
ATOM 1582 N N . PRO A 1 197 ? 9.011 9.502 9.983 1.00 50.44 197 PRO A N 1
ATOM 1583 C CA . PRO A 1 197 ? 8.237 10.040 11.087 1.00 50.44 197 PRO A CA 1
ATOM 1584 C C . PRO A 1 197 ? 8.958 11.280 11.624 1.00 50.44 197 PRO A C 1
ATOM 1586 O O . PRO A 1 197 ? 10.065 11.204 12.155 1.00 50.44 197 PRO A O 1
ATOM 1589 N N . CYS A 1 198 ? 8.348 12.444 11.427 1.00 63.03 198 CYS A N 1
ATOM 1590 C CA . CYS A 1 198 ? 8.719 13.660 12.132 1.00 63.03 198 CYS A CA 1
ATOM 1591 C C . CYS A 1 198 ? 8.152 13.532 13.551 1.00 63.03 198 CYS A C 1
ATOM 1593 O O . CYS A 1 198 ? 6.938 13.430 13.711 1.00 63.03 198 CYS A O 1
ATOM 1595 N N . TRP A 1 199 ? 9.015 13.484 14.572 1.00 79.19 199 TRP A N 1
ATOM 1596 C CA . TRP A 1 199 ? 8.576 13.439 15.973 1.00 79.19 199 TRP A CA 1
ATOM 1597 C C . TRP A 1 199 ? 7.724 14.661 16.352 1.00 79.19 199 TRP A C 1
ATOM 1599 O O . TRP A 1 199 ? 6.795 14.550 17.149 1.00 79.19 199 TRP A O 1
ATOM 1609 N N . ALA A 1 200 ? 8.023 15.824 15.771 1.00 76.44 200 ALA A N 1
ATOM 1610 C CA . ALA A 1 200 ? 7.239 17.036 15.946 1.00 76.44 200 ALA A CA 1
ATOM 1611 C C . ALA A 1 200 ? 5.960 17.033 15.095 1.00 76.44 200 ALA A C 1
ATOM 1613 O O . ALA A 1 200 ? 5.966 16.621 13.935 1.00 76.44 200 ALA A O 1
ATOM 1614 N N . GLN A 1 201 ? 4.885 17.581 15.652 1.00 74.94 201 GLN A N 1
ATOM 1615 C CA . GLN A 1 201 ? 3.638 17.869 14.955 1.00 74.94 201 GLN A CA 1
ATOM 1616 C C . GLN A 1 201 ? 3.694 19.256 14.311 1.00 74.94 201 GLN A C 1
ATOM 1618 O O . GLN A 1 201 ? 4.173 20.212 14.919 1.00 74.94 201 GLN A O 1
ATOM 1623 N N . ILE A 1 202 ? 3.173 19.381 13.092 1.00 77.88 202 ILE A N 1
ATOM 1624 C CA . ILE A 1 202 ? 3.025 20.672 12.411 1.00 77.88 202 ILE A CA 1
ATOM 1625 C C . ILE A 1 202 ? 1.603 21.170 12.660 1.00 77.88 202 ILE A C 1
ATOM 1627 O O . ILE A 1 202 ? 0.641 20.470 12.343 1.00 77.88 202 ILE A O 1
ATOM 1631 N N . GLN A 1 203 ? 1.465 22.373 13.215 1.00 72.88 203 GLN A N 1
ATOM 1632 C CA . GLN A 1 203 ? 0.172 23.029 13.403 1.00 72.88 203 GLN A CA 1
ATOM 1633 C C . GLN A 1 203 ? 0.264 24.450 12.841 1.00 72.88 203 GLN A C 1
ATOM 1635 O O . GLN A 1 203 ? 0.975 25.301 13.370 1.00 72.88 203 GLN A O 1
ATOM 1640 N N . GLY A 1 204 ? -0.430 24.706 11.730 1.00 76.88 204 GLY A N 1
ATOM 1641 C CA . GLY A 1 204 ? -0.295 25.970 11.004 1.00 76.88 204 GLY A CA 1
ATOM 1642 C C . GLY A 1 204 ? 1.119 26.155 10.442 1.00 76.88 204 GLY A C 1
ATOM 1643 O O . GLY A 1 204 ? 1.598 25.310 9.689 1.00 76.88 204 GLY A O 1
ATOM 1644 N N . ASN A 1 205 ? 1.774 27.258 10.811 1.00 72.88 205 ASN A N 1
ATOM 1645 C CA . ASN A 1 205 ? 3.150 27.576 10.399 1.00 72.88 205 ASN A CA 1
ATOM 1646 C C . ASN A 1 205 ? 4.206 27.189 11.444 1.00 72.88 205 ASN A C 1
ATOM 1648 O O . ASN A 1 205 ? 5.389 27.480 11.262 1.00 72.88 205 ASN A O 1
ATOM 1652 N N . ASP A 1 206 ? 3.775 26.538 12.517 1.00 77.56 206 ASP A N 1
ATOM 1653 C CA . ASP A 1 206 ? 4.565 26.296 13.709 1.00 77.56 206 ASP A CA 1
ATOM 1654 C C . ASP A 1 206 ? 4.766 24.793 13.943 1.00 77.56 206 ASP A C 1
ATOM 1656 O O . ASP A 1 206 ? 4.026 23.941 13.434 1.00 77.56 206 ASP A O 1
ATOM 1660 N N . ILE A 1 207 ? 5.809 24.462 14.707 1.00 82.69 207 ILE A N 1
ATOM 1661 C CA . ILE A 1 207 ? 6.175 23.083 15.043 1.00 82.69 207 ILE A CA 1
ATOM 1662 C C . ILE A 1 207 ? 6.053 22.857 16.544 1.00 82.69 207 ILE A C 1
ATOM 1664 O O . ILE A 1 207 ? 6.587 23.614 17.352 1.00 82.69 207 ILE A O 1
ATOM 1668 N N . PHE A 1 208 ? 5.374 21.781 16.917 1.00 81.19 208 PHE A N 1
ATOM 1669 C CA . PHE A 1 208 ? 5.072 21.429 18.296 1.00 81.19 208 PHE A CA 1
ATOM 1670 C C . PHE A 1 208 ? 5.578 20.035 18.619 1.00 81.19 208 PHE A C 1
ATOM 1672 O O . PHE A 1 208 ? 5.690 19.165 17.759 1.00 81.19 208 PHE A O 1
ATOM 1679 N N . THR A 1 209 ? 5.881 19.799 19.883 1.00 78.62 209 THR A N 1
ATOM 1680 C CA . THR A 1 209 ? 6.080 18.445 20.383 1.00 78.62 209 THR A CA 1
ATOM 1681 C C . THR A 1 209 ? 4.755 17.679 20.431 1.00 78.62 209 THR A C 1
ATOM 1683 O O . THR A 1 209 ? 3.689 18.299 20.430 1.00 78.62 209 THR A O 1
ATOM 1686 N N . PRO A 1 210 ? 4.784 16.340 20.560 1.00 76.00 210 PRO A N 1
ATOM 1687 C CA . PRO A 1 210 ? 3.571 15.553 20.793 1.00 76.00 210 PRO A CA 1
ATOM 1688 C C . PRO A 1 210 ? 2.787 15.960 22.053 1.00 76.00 210 PRO A C 1
ATOM 1690 O O . PRO A 1 210 ? 1.574 15.790 22.097 1.00 76.00 210 PRO A O 1
ATOM 1693 N N . ASP A 1 211 ? 3.462 16.511 23.070 1.00 80.69 211 ASP A N 1
ATOM 1694 C CA . ASP A 1 211 ? 2.849 17.061 24.288 1.00 80.69 211 ASP A CA 1
ATOM 1695 C C . ASP A 1 211 ? 2.437 18.544 24.164 1.00 80.69 211 ASP A C 1
ATOM 1697 O O . ASP A 1 211 ? 2.067 19.166 25.158 1.00 80.69 211 ASP A O 1
ATOM 1701 N N . GLY A 1 212 ? 2.482 19.119 22.957 1.00 81.00 212 GLY A N 1
ATOM 1702 C CA . GLY A 1 212 ? 1.959 20.457 22.660 1.00 81.00 212 GLY A CA 1
ATOM 1703 C C . GLY A 1 212 ? 2.882 21.623 23.028 1.00 81.00 212 GLY A C 1
ATOM 1704 O O . GLY A 1 212 ? 2.438 22.768 23.062 1.00 81.00 212 GLY A O 1
ATOM 1705 N N . LYS A 1 213 ? 4.168 21.378 23.299 1.00 86.62 213 LYS A N 1
ATOM 1706 C CA . LYS A 1 213 ? 5.158 22.436 23.551 1.00 86.62 213 LYS A CA 1
ATOM 1707 C C . LYS A 1 213 ? 5.688 22.993 22.240 1.00 86.62 213 LYS A C 1
ATOM 1709 O O . LYS A 1 213 ? 6.022 22.242 21.328 1.00 86.62 213 LYS A O 1
ATOM 1714 N N . HIS A 1 214 ? 5.818 24.311 22.162 1.00 87.38 214 HIS A N 1
ATOM 1715 C CA . HIS A 1 214 ? 6.271 24.970 20.946 1.00 87.38 214 HIS A CA 1
ATOM 1716 C C . HIS A 1 214 ? 7.780 24.773 20.738 1.00 87.38 214 HIS A C 1
ATOM 1718 O O . HIS A 1 214 ? 8.580 25.015 21.643 1.00 87.38 214 HIS A O 1
ATOM 1724 N N . ILE A 1 215 ? 8.182 24.303 19.558 1.00 86.56 215 ILE A N 1
ATOM 1725 C CA . ILE A 1 215 ? 9.574 23.999 19.223 1.00 86.56 215 ILE A CA 1
ATOM 1726 C C . ILE A 1 215 ? 10.185 25.189 18.487 1.00 86.56 215 ILE A C 1
ATOM 1728 O O . ILE A 1 215 ? 9.621 25.731 17.540 1.00 86.56 215 ILE A O 1
ATOM 1732 N N . CYS A 1 216 ? 11.402 25.572 18.867 1.00 85.94 216 CYS A N 1
ATOM 1733 C CA . CYS A 1 216 ? 12.097 26.637 18.163 1.00 85.94 216 CYS A CA 1
ATOM 1734 C C . CYS A 1 216 ? 12.529 26.194 16.755 1.00 85.94 216 CYS A C 1
ATOM 1736 O O . CYS A 1 216 ? 13.423 25.355 16.583 1.00 85.94 216 CYS A O 1
ATOM 1738 N N . VAL A 1 217 ? 11.950 26.831 15.736 1.00 83.12 217 VAL A N 1
ATOM 1739 C CA . VAL A 1 217 ? 12.344 26.657 14.329 1.00 83.12 217 VAL A CA 1
ATOM 1740 C C . VAL A 1 217 ? 13.798 27.078 14.110 1.00 83.12 217 VAL A C 1
ATOM 1742 O O . VAL A 1 217 ? 14.568 26.346 13.493 1.00 83.12 217 VAL A O 1
ATOM 1745 N N . SER A 1 218 ? 14.214 28.221 14.664 1.00 79.06 218 SER A N 1
ATOM 1746 C CA . SER A 1 218 ? 15.586 28.725 14.518 1.00 79.06 218 SER A CA 1
ATOM 1747 C C . SER A 1 218 ? 16.628 27.760 15.079 1.00 79.06 218 SER A C 1
ATOM 1749 O O . SER A 1 218 ? 17.659 27.568 14.442 1.00 79.06 218 SER A O 1
ATOM 1751 N N . PHE A 1 219 ? 16.336 27.105 16.208 1.00 82.38 219 PHE A N 1
ATOM 1752 C CA . PHE A 1 219 ? 17.164 26.035 16.763 1.00 82.38 219 PHE A CA 1
ATOM 1753 C C . PHE A 1 219 ? 17.245 24.847 15.801 1.00 82.38 219 PHE A C 1
ATOM 1755 O O . PHE A 1 219 ? 18.320 24.322 15.563 1.00 82.38 219 PHE A O 1
ATOM 1762 N N . ASN A 1 220 ? 16.137 24.436 15.182 1.00 78.88 220 ASN A N 1
ATOM 1763 C CA . ASN A 1 220 ? 16.151 23.310 14.244 1.00 78.88 220 ASN A CA 1
ATOM 1764 C C . ASN A 1 220 ? 16.891 23.605 12.931 1.00 78.88 220 ASN A C 1
ATOM 1766 O O . ASN A 1 220 ? 17.437 22.683 12.321 1.00 78.88 220 ASN A O 1
ATOM 1770 N N . LEU A 1 221 ? 16.955 24.878 12.529 1.00 73.50 221 LEU A N 1
ATOM 1771 C CA . LEU A 1 221 ? 17.668 25.336 11.335 1.00 73.50 221 LEU A CA 1
ATOM 1772 C C . LEU A 1 221 ? 19.143 25.678 11.592 1.00 73.50 221 LEU A C 1
ATOM 1774 O O . LEU A 1 221 ? 19.961 25.587 10.676 1.00 73.50 221 LEU A O 1
ATOM 1778 N N . ARG A 1 222 ? 19.494 26.136 12.799 1.00 66.06 222 ARG A N 1
ATOM 1779 C CA . ARG A 1 222 ? 20.818 26.682 13.131 1.00 66.06 222 ARG A CA 1
ATOM 1780 C C . ARG A 1 222 ? 21.233 26.234 14.535 1.00 66.06 222 ARG A C 1
ATOM 1782 O O . ARG A 1 222 ? 20.431 26.226 15.455 1.00 66.06 222 ARG A O 1
ATOM 1789 N N . SER A 1 223 ? 22.512 25.878 14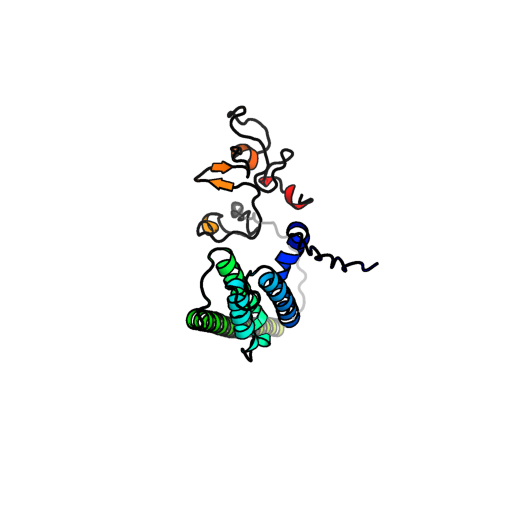.685 1.00 59.72 223 SER A N 1
ATOM 1790 C CA . SER A 1 223 ? 23.166 25.504 15.957 1.00 59.72 223 SER A CA 1
ATOM 1791 C C . SER A 1 223 ? 22.791 26.453 17.127 1.00 59.72 223 SER A C 1
ATOM 1793 O O . SER A 1 223 ? 22.501 27.617 16.848 1.00 59.72 223 SER A O 1
ATOM 1795 N N . PRO A 1 224 ? 22.857 26.034 18.417 1.00 58.56 224 PRO A N 1
ATOM 1796 C CA . PRO A 1 224 ? 22.179 26.645 19.585 1.00 58.56 224 PRO A CA 1
ATOM 1797 C C . PRO A 1 224 ? 22.522 28.101 19.947 1.00 58.56 224 PRO A C 1
ATOM 1799 O O . PRO A 1 224 ? 22.142 28.593 21.009 1.00 58.56 224 PRO A O 1
ATOM 1802 N N . ARG A 1 225 ? 23.294 28.810 19.128 1.00 56.78 225 ARG A N 1
ATOM 1803 C CA . ARG A 1 225 ? 23.766 30.154 19.440 1.00 56.78 225 ARG A CA 1
ATOM 1804 C C . ARG A 1 225 ? 22.709 31.182 19.028 1.00 56.78 225 ARG A C 1
ATOM 1806 O O . ARG A 1 225 ? 22.532 31.453 17.847 1.00 56.78 225 ARG A O 1
ATOM 1813 N N . ALA A 1 226 ? 22.087 31.777 20.046 1.00 59.91 226 ALA A N 1
ATOM 1814 C CA . ALA A 1 226 ? 21.309 33.021 20.008 1.00 59.91 226 ALA A CA 1
ATOM 1815 C C . ALA A 1 226 ? 19.882 32.945 19.434 1.00 59.91 226 ALA A C 1
ATOM 1817 O O . ALA A 1 226 ? 19.543 33.637 18.476 1.00 59.91 226 ALA A O 1
ATOM 1818 N N . CYS A 1 227 ? 19.002 32.178 20.082 1.00 70.06 227 CYS A N 1
ATOM 1819 C CA . CYS A 1 227 ? 17.564 32.401 19.933 1.00 70.06 227 CYS A CA 1
ATOM 1820 C C . CYS A 1 227 ? 17.056 33.368 21.024 1.00 70.06 227 CYS A C 1
ATOM 1822 O O . CYS A 1 227 ? 17.419 33.218 22.186 1.00 70.06 227 CYS A O 1
ATOM 1824 N N . ILE A 1 228 ? 16.226 34.355 20.659 1.00 69.69 228 ILE A N 1
ATOM 1825 C CA . ILE A 1 228 ? 15.810 35.479 21.537 1.00 69.69 228 ILE A CA 1
ATOM 1826 C C . ILE A 1 228 ? 14.462 35.202 22.248 1.00 69.69 228 ILE A C 1
ATOM 1828 O O . ILE A 1 228 ? 13.903 36.064 22.908 1.00 69.69 228 ILE A O 1
ATOM 1832 N N . HIS A 1 229 ? 13.924 33.987 22.155 1.00 71.00 229 HIS A N 1
ATOM 1833 C CA . HIS A 1 229 ? 12.564 33.655 22.618 1.00 71.00 229 HIS A CA 1
ATOM 1834 C C . HIS A 1 229 ? 12.495 33.103 24.063 1.00 71.00 229 HIS A C 1
ATOM 1836 O O . HIS A 1 229 ? 11.500 32.496 24.448 1.00 71.00 229 HIS A O 1
ATOM 1842 N N . GLY A 1 230 ? 13.567 33.215 24.860 1.00 68.19 230 GLY A N 1
ATOM 1843 C CA . GLY A 1 230 ? 13.588 32.720 26.247 1.00 68.19 230 GLY A CA 1
ATOM 1844 C C . GLY A 1 230 ? 13.122 31.259 26.391 1.00 68.19 230 GLY A C 1
ATOM 1845 O O . GLY A 1 230 ? 13.537 30.398 25.615 1.00 68.19 230 GLY A O 1
ATOM 1846 N N . THR A 1 231 ? 12.245 30.993 27.368 1.00 70.38 231 THR A N 1
ATOM 1847 C CA . THR A 1 231 ? 11.640 29.671 27.646 1.00 70.38 231 THR A CA 1
ATOM 1848 C C . THR A 1 231 ? 10.352 29.391 26.867 1.00 70.38 231 THR A C 1
ATOM 1850 O O . THR A 1 231 ? 9.736 28.353 27.091 1.00 70.38 231 THR A O 1
ATOM 1853 N N . GLU A 1 232 ? 9.907 30.302 25.995 1.00 80.62 232 GLU A N 1
ATOM 1854 C CA . GLU A 1 232 ? 8.637 30.152 25.267 1.00 80.62 232 GLU A CA 1
ATOM 1855 C C . GLU A 1 232 ? 8.697 29.000 24.263 1.00 80.62 232 GLU A C 1
ATOM 1857 O O . GLU A 1 232 ? 7.722 28.272 24.089 1.00 80.62 232 GLU A O 1
ATOM 1862 N N . HIS A 1 233 ? 9.860 28.806 23.637 1.00 86.19 233 HIS A N 1
ATOM 1863 C CA . HIS A 1 233 ? 10.103 27.705 22.713 1.00 86.19 233 HIS A CA 1
ATOM 1864 C C . HIS A 1 233 ? 11.186 26.783 23.246 1.00 86.19 233 HIS A C 1
ATOM 1866 O O . HIS A 1 233 ? 12.245 27.231 23.693 1.00 86.19 233 HIS A O 1
ATOM 1872 N N . ILE A 1 234 ? 10.953 25.483 23.126 1.00 87.88 234 ILE A N 1
ATOM 1873 C CA . ILE A 1 234 ? 11.921 24.478 23.534 1.00 87.88 234 ILE A CA 1
ATOM 1874 C C . ILE A 1 234 ? 12.926 24.177 22.417 1.00 87.88 234 ILE A C 1
ATOM 1876 O O . ILE A 1 234 ? 12.642 24.275 21.218 1.00 87.88 234 ILE A O 1
ATOM 1880 N N . HIS A 1 235 ? 14.131 23.798 22.830 1.00 89.31 235 HIS A N 1
ATOM 1881 C CA . HIS A 1 235 ? 15.249 23.454 21.954 1.00 89.31 235 HIS A CA 1
ATOM 1882 C C . HIS A 1 235 ? 15.386 21.941 21.854 1.00 89.31 235 HIS A C 1
ATOM 1884 O O . HIS A 1 235 ? 16.168 21.315 22.564 1.00 89.31 235 HIS A O 1
ATOM 1890 N N . VAL A 1 236 ? 14.577 21.356 20.978 1.00 85.12 236 VAL A N 1
ATOM 1891 C CA . VAL A 1 236 ? 14.609 19.927 20.657 1.00 85.12 236 VAL A CA 1
ATOM 1892 C C . VAL A 1 236 ? 14.586 19.730 19.151 1.00 85.12 236 VAL A C 1
ATOM 1894 O O . VAL A 1 236 ? 14.021 20.538 18.409 1.00 85.12 236 VAL A O 1
ATOM 1897 N N . CYS A 1 237 ? 15.215 18.654 18.699 1.00 83.81 237 CYS A N 1
ATOM 1898 C CA . CYS A 1 237 ? 15.201 18.222 17.318 1.00 83.81 237 CYS A CA 1
ATOM 1899 C C . CYS A 1 237 ? 13.774 17.843 16.904 1.00 83.81 237 CYS A C 1
ATOM 1901 O O . CYS A 1 237 ? 13.177 16.937 17.484 1.00 83.81 237 CYS A O 1
ATOM 1903 N N . SER A 1 238 ? 13.239 18.486 15.869 1.00 80.12 238 SER A N 1
ATOM 1904 C CA . SER A 1 238 ? 11.896 18.198 15.359 1.00 80.12 238 SER A CA 1
ATOM 1905 C C . SER A 1 238 ? 11.769 16.793 14.763 1.00 80.12 238 SER A C 1
ATOM 1907 O O . SER A 1 238 ? 10.664 16.274 14.655 1.00 80.12 238 SER A O 1
ATOM 1909 N N . LEU A 1 239 ? 12.888 16.152 14.411 1.00 81.56 239 LEU A N 1
ATOM 1910 C CA . LEU A 1 239 ? 12.892 14.815 13.822 1.00 81.56 239 LEU A CA 1
ATOM 1911 C C . LEU A 1 239 ? 12.851 13.700 14.871 1.00 81.56 239 LEU A C 1
ATOM 1913 O O . LEU A 1 239 ? 12.136 12.728 14.665 1.00 81.56 239 LEU A O 1
ATOM 1917 N N . CYS A 1 240 ? 13.582 13.823 15.985 1.00 79.62 240 CYS A N 1
ATOM 1918 C CA . CYS A 1 240 ? 13.717 12.735 16.969 1.00 79.62 240 CYS A CA 1
ATOM 1919 C C . CYS A 1 240 ? 13.501 13.150 18.436 1.00 79.62 240 CYS A C 1
ATOM 1921 O O . CYS A 1 240 ? 13.732 12.348 19.338 1.00 79.62 240 CYS A O 1
ATOM 1923 N N . GLY A 1 241 ? 13.163 14.412 18.705 1.00 80.00 241 GLY A N 1
ATOM 1924 C CA . GLY A 1 241 ? 12.839 14.918 20.042 1.00 80.00 241 GLY A CA 1
ATOM 1925 C C . GLY A 1 241 ? 14.001 15.098 21.017 1.00 80.00 241 GLY A C 1
ATOM 1926 O O . GLY A 1 241 ? 13.782 15.543 22.141 1.00 80.00 241 GLY A O 1
ATOM 1927 N N . ARG A 1 242 ? 15.245 14.800 20.622 1.00 82.94 242 ARG A N 1
ATOM 1928 C CA . ARG A 1 242 ? 16.419 15.006 21.489 1.00 82.94 242 ARG A CA 1
ATOM 1929 C C . ARG A 1 242 ? 16.865 16.470 21.486 1.00 82.94 242 ARG A C 1
ATOM 1931 O O . ARG A 1 242 ? 16.755 17.152 20.473 1.00 82.94 242 ARG A O 1
ATOM 1938 N N . SER A 1 243 ? 17.395 16.949 22.608 1.00 86.19 243 SER A N 1
ATOM 1939 C CA . SER A 1 243 ? 17.871 18.333 22.782 1.00 86.19 243 SER A CA 1
ATOM 1940 C C . SER A 1 243 ? 19.368 18.528 22.510 1.00 86.19 243 SER A C 1
ATOM 1942 O O . SER A 1 243 ? 19.877 19.640 22.617 1.00 86.19 243 SER A O 1
ATOM 1944 N N . ASP A 1 244 ? 20.098 17.456 22.202 1.00 81.69 244 ASP A N 1
ATOM 1945 C CA . ASP A 1 244 ? 21.557 17.450 22.026 1.00 81.69 244 ASP A CA 1
ATOM 1946 C C . ASP A 1 244 ? 22.006 17.846 20.609 1.00 81.69 244 ASP A C 1
ATOM 1948 O O . ASP A 1 244 ? 23.192 18.082 20.374 1.00 81.69 244 ASP A O 1
ATOM 1952 N N . HIS A 1 245 ? 21.073 17.958 19.663 1.00 80.06 245 HIS A N 1
ATOM 1953 C CA . HIS A 1 245 ? 21.361 18.349 18.289 1.00 80.06 245 HIS A CA 1
ATOM 1954 C C . HIS A 1 245 ? 20.172 19.045 17.615 1.00 80.06 245 HIS A C 1
ATOM 1956 O O . HIS A 1 245 ? 19.033 18.996 18.075 1.00 80.06 245 HIS A O 1
ATOM 1962 N N . VAL A 1 246 ? 20.455 19.692 16.485 1.00 82.00 246 VAL A N 1
ATOM 1963 C CA . VAL A 1 246 ? 19.459 20.361 15.634 1.00 82.00 246 VAL A CA 1
ATOM 1964 C C . VAL A 1 246 ? 19.000 19.422 14.516 1.00 82.00 246 VAL A C 1
ATOM 1966 O O . VAL A 1 246 ? 19.794 18.585 14.080 1.00 82.00 246 VAL A O 1
ATOM 1969 N N . ALA A 1 247 ? 17.778 19.567 13.994 1.00 72.75 247 ALA A N 1
ATOM 1970 C CA . ALA A 1 247 ? 17.259 18.691 12.930 1.00 72.75 247 ALA A CA 1
ATOM 1971 C C . ALA A 1 247 ? 18.180 18.594 11.699 1.00 72.75 247 ALA A C 1
ATOM 1973 O O . ALA A 1 247 ? 18.374 17.512 11.147 1.00 72.75 247 ALA A O 1
ATOM 1974 N N . LEU A 1 248 ? 18.821 19.701 11.307 1.00 69.75 248 LEU A N 1
ATOM 1975 C CA . LEU A 1 248 ? 19.735 19.735 10.156 1.00 69.75 248 LEU A CA 1
ATOM 1976 C C . LEU A 1 248 ? 21.147 19.188 10.428 1.00 69.75 248 LEU A C 1
ATOM 1978 O O . LEU A 1 248 ? 21.971 19.157 9.518 1.00 69.75 248 LEU A O 1
ATOM 1982 N N . SER A 1 249 ? 21.455 18.748 11.651 1.00 70.00 249 SER A N 1
ATOM 1983 C CA . SER A 1 249 ? 22.785 18.214 11.992 1.00 70.00 249 SER A CA 1
ATOM 1984 C C . SER A 1 249 ? 23.070 16.834 11.392 1.00 70.00 249 SER A C 1
ATOM 1986 O O . SER A 1 249 ? 24.223 16.417 11.340 1.00 70.00 249 SER A O 1
ATOM 1988 N N . GLY A 1 250 ? 22.030 16.099 10.981 1.00 66.38 250 GLY A N 1
ATOM 1989 C CA . GLY A 1 250 ? 22.148 14.716 10.513 1.00 66.38 250 GLY A CA 1
ATOM 1990 C C . GLY A 1 250 ? 22.406 13.681 11.617 1.00 66.38 250 GLY A C 1
ATOM 1991 O O . GLY A 1 250 ? 22.447 12.495 11.307 1.00 66.38 250 GLY A O 1
ATOM 1992 N N . VAL A 1 251 ? 22.523 14.085 12.889 1.00 70.62 251 VAL A N 1
ATOM 1993 C CA . VAL A 1 251 ? 22.821 13.189 14.030 1.00 70.62 251 VAL A CA 1
ATOM 1994 C C . VAL A 1 251 ? 21.698 12.178 14.287 1.00 70.62 251 VAL A C 1
ATOM 1996 O O . VAL A 1 251 ? 21.966 11.042 14.669 1.00 70.62 251 VAL A O 1
ATOM 1999 N N . CYS A 1 252 ? 20.445 12.527 13.980 1.00 64.25 252 CYS A N 1
ATOM 2000 C CA . CYS A 1 252 ? 19.308 11.602 14.068 1.00 64.25 252 CYS A CA 1
ATOM 2001 C C . CYS A 1 252 ? 19.485 10.343 13.203 1.00 64.25 252 CYS A C 1
ATOM 2003 O O . CYS A 1 252 ? 18.810 9.345 13.433 1.00 64.25 252 CYS A O 1
ATOM 2005 N N . LYS A 1 253 ? 20.348 10.401 12.177 1.00 57.59 253 LYS A N 1
ATOM 2006 C CA . LYS A 1 253 ? 20.540 9.325 11.196 1.00 57.59 253 LYS A CA 1
ATOM 2007 C C . LYS A 1 253 ? 21.431 8.191 11.713 1.00 57.59 253 LYS A C 1
ATOM 2009 O O . LYS A 1 253 ? 21.331 7.082 11.205 1.00 57.59 253 LYS A O 1
ATOM 2014 N N . SER A 1 254 ? 22.305 8.453 12.686 1.00 44.28 254 SER A N 1
ATOM 2015 C CA . SER A 1 254 ? 23.325 7.500 13.158 1.00 44.28 254 SER A CA 1
ATOM 2016 C C . SER A 1 254 ? 22.927 6.721 14.417 1.00 44.28 254 SER A C 1
ATOM 2018 O O . SER A 1 254 ? 23.619 5.777 14.792 1.00 44.28 254 SER A O 1
ATOM 2020 N N . SER A 1 255 ? 21.825 7.079 15.078 1.00 38.06 255 SER A N 1
ATOM 2021 C CA . SER A 1 255 ? 21.245 6.329 16.203 1.00 38.06 255 SER A CA 1
ATOM 2022 C C . SER A 1 255 ? 19.779 6.735 16.394 1.00 38.06 255 SER A C 1
ATOM 2024 O O . SER A 1 255 ? 19.505 7.615 17.220 1.00 38.06 255 SER A O 1
ATOM 2026 N N . PRO A 1 256 ? 18.840 6.160 15.620 1.00 40.19 256 PRO A N 1
ATOM 2027 C CA . PRO A 1 256 ? 17.419 6.367 15.871 1.00 40.19 256 PRO A CA 1
ATOM 2028 C C . PRO A 1 256 ? 17.087 5.870 17.288 1.00 40.19 256 PRO A C 1
ATOM 2030 O O . PRO A 1 256 ? 17.565 4.812 17.698 1.00 40.19 256 PRO A O 1
ATOM 2033 N N . ALA A 1 257 ? 16.380 6.702 18.057 1.00 38.62 257 ALA A N 1
ATOM 2034 C CA . ALA A 1 257 ? 15.843 6.335 19.367 1.00 38.62 257 ALA A CA 1
ATOM 2035 C C . ALA A 1 257 ? 14.617 5.437 19.192 1.00 38.62 257 ALA A C 1
ATOM 2037 O O . ALA A 1 257 ? 13.865 5.700 18.225 1.00 38.62 257 ALA A O 1
#

Foldseek 3Di:
DDDDDPPPPPPPPPPVVVCVVVVVCLLVDAPVRNLVVLVVVLQVQLVVAPVRCPGLSNVQSVVLSVLLVPDPCCRVLVNQCSVVSVVVVVCCVVPPDHDDPVVVVVVVVVSVVVVVVVVVVVVVVVVVVVVVVVVVVVVVVVVVVPDDPDDDDDDDDDDDDDDDDDDDPPPPQPQCPLPSHRDDVVVCPPVVDRPADQQWDDDPPFTAHPVGQTADPCLQVDPPPDDPPPRNHDQAARRQGHNPHHVVPCPCVPDPD

Sequence (257 aa):
MNALDCEKKGFNILKIEDLIPTLGAELSMDYGLHAKAMGNFYRFQKSRDPLGSKGEHATWYESHILFFDRQQDKIEYWDYLKHLELEFCLERISSPTAFDLNYYVRHYDEVKNNALLQVKMKEEMRKEMAEVEAWVHAELKAKEDSRCPLRGFSGGGRPSRPFLPSSGRPGSTPCCIACEGPHPISTHYNGSTTTRPCWAQIQGNDIFTPDGKHICVSFNLRSPRACIHGTEHIHVCSLCGRSDHVALSGVCKSSPA

Organism: Armillaria gallica (NCBI:txid47427)